Protein AF-G0UL12-F1 (afdb_monomer_lite)

Organism: Trypanosoma congolense (strain IL3000) (NCBI:txid1068625)

Sequence (247 aa):
MGSCLLYIWGTFTATCFLLSLALFVALRLSSLGVTFLLSSFNFIFLIFLIILHSLKERSSHPADRASNAYQPNKSRGYQKEMAVARTKATSKIRRIGKKRGATLRDVHPWRWVKICSQHFKQEGKIMVPNCTEIVKTSHGRERAPQNPDWYYIRCAAVLRAVYLRPGVGYGGLSKRFASKKNRGSRPEITTRASRGLLHWCCKSLRELGLIEKCTTSGHCITSLGRKVSDTIAFKVAIRKMNLAKAS

Structure (mmCIF, N/CA/C/O backbone):
data_AF-G0UL12-F1
#
_entry.id   AF-G0UL12-F1
#
loop_
_atom_site.group_PDB
_atom_site.id
_atom_site.type_symbol
_atom_site.label_atom_id
_atom_site.label_alt_id
_atom_site.label_comp_id
_atom_site.label_asym_id
_atom_site.label_entity_id
_atom_site.label_seq_id
_atom_site.pdbx_PDB_ins_code
_atom_site.Cartn_x
_atom_site.Cartn_y
_atom_site.Cartn_z
_atom_site.occupancy
_atom_site.B_iso_or_equiv
_atom_site.auth_seq_id
_atom_site.auth_comp_id
_atom_site.auth_asym_id
_atom_site.auth_atom_id
_atom_site.pdbx_PDB_model_num
ATOM 1 N N . MET A 1 1 ? -14.804 -41.246 14.470 1.00 55.62 1 MET A N 1
ATOM 2 C CA . MET A 1 1 ? -15.636 -42.445 14.212 1.00 55.62 1 MET A CA 1
ATOM 3 C C . MET A 1 1 ? -14.799 -43.568 13.581 1.00 55.62 1 MET A C 1
ATOM 5 O O . MET A 1 1 ? -15.259 -44.201 12.648 1.00 55.62 1 MET A O 1
ATOM 9 N N . GLY A 1 2 ? -13.570 -43.817 14.062 1.00 55.50 2 GLY A N 1
ATOM 10 C CA . GLY A 1 2 ? -12.632 -44.756 13.414 1.00 55.50 2 GLY A CA 1
ATOM 11 C C . GLY A 1 2 ? -12.126 -45.903 14.295 1.00 55.50 2 GLY A C 1
ATOM 12 O O . GLY A 1 2 ? -11.499 -46.814 13.780 1.00 55.50 2 GLY A O 1
ATOM 13 N N . SER A 1 3 ? -12.406 -45.893 15.602 1.00 48.81 3 SER A N 1
ATOM 14 C CA . SER A 1 3 ? -11.803 -46.843 16.553 1.00 48.81 3 SER A CA 1
ATOM 15 C C . SER A 1 3 ? -12.754 -47.953 17.026 1.00 48.81 3 SER A C 1
ATOM 17 O O . SER A 1 3 ? -12.292 -48.942 17.581 1.00 48.81 3 SER A O 1
ATOM 19 N N . CYS A 1 4 ? -14.068 -47.833 16.787 1.00 44.41 4 CYS A N 1
ATOM 20 C CA . CYS A 1 4 ? -15.047 -48.864 17.175 1.00 44.41 4 CYS A CA 1
ATOM 21 C C . CYS A 1 4 ? -15.148 -50.029 16.178 1.00 44.41 4 CYS A C 1
ATOM 23 O O . CYS A 1 4 ? -15.576 -51.112 16.559 1.00 44.41 4 CYS A O 1
ATOM 25 N N . LEU A 1 5 ? -14.748 -49.837 14.917 1.00 50.41 5 LEU A N 1
ATOM 26 C CA . LEU A 1 5 ? -14.852 -50.878 13.885 1.00 50.41 5 LEU A CA 1
ATOM 27 C C . LEU A 1 5 ? -13.802 -51.992 14.048 1.00 50.41 5 LEU A C 1
ATOM 29 O O . LEU A 1 5 ? -14.074 -53.135 13.697 1.00 50.41 5 LEU A O 1
ATOM 33 N N . LEU A 1 6 ? -12.648 -51.694 14.655 1.00 50.75 6 LEU A N 1
ATO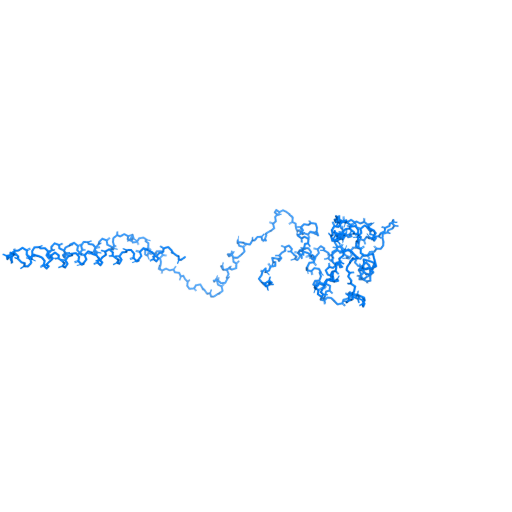M 34 C CA . LEU A 1 6 ? -11.583 -52.677 14.902 1.00 50.75 6 LEU A CA 1
ATOM 35 C C . LEU A 1 6 ? -11.913 -53.659 16.039 1.00 50.75 6 LEU A C 1
ATOM 37 O O . LEU A 1 6 ? -11.495 -54.811 15.987 1.00 50.75 6 LEU A O 1
ATOM 41 N N . TYR A 1 7 ? -12.714 -53.247 17.027 1.00 54.00 7 TYR A N 1
ATOM 42 C CA . TYR A 1 7 ? -13.117 -54.128 18.132 1.00 54.00 7 TYR A CA 1
ATOM 43 C C . TYR A 1 7 ? -14.205 -55.137 17.739 1.00 54.00 7 TYR A C 1
ATOM 45 O O . TYR A 1 7 ? -14.274 -56.213 18.322 1.00 54.00 7 TYR A O 1
ATOM 53 N N . ILE A 1 8 ? -15.023 -54.826 16.728 1.00 54.84 8 ILE A N 1
ATOM 54 C CA . ILE A 1 8 ? -16.109 -55.705 16.261 1.00 54.84 8 ILE A CA 1
ATOM 55 C C . ILE A 1 8 ? -15.571 -56.796 15.322 1.00 54.84 8 ILE A C 1
ATOM 57 O O . ILE A 1 8 ? -16.071 -57.916 15.326 1.00 54.84 8 ILE A O 1
ATOM 61 N N . TRP A 1 9 ? -14.512 -56.510 14.558 1.00 49.06 9 TRP A N 1
ATOM 62 C CA . TRP A 1 9 ? -13.855 -57.523 13.724 1.00 49.06 9 TRP A CA 1
ATOM 63 C C . TRP A 1 9 ? -13.010 -58.518 14.538 1.00 49.06 9 TRP A C 1
ATOM 65 O O . TRP A 1 9 ? -12.961 -59.693 14.188 1.00 49.06 9 TRP A O 1
ATOM 75 N N . GLY A 1 10 ? -12.399 -58.091 15.652 1.00 55.44 10 GLY A N 1
ATOM 76 C CA . GLY A 1 10 ? -11.591 -58.975 16.509 1.00 55.44 10 GLY A CA 1
ATOM 77 C C . GLY A 1 10 ? -12.400 -59.986 17.336 1.00 55.44 10 GLY A C 1
ATOM 78 O O . GLY A 1 10 ? -11.923 -61.083 17.613 1.00 55.44 10 GLY A O 1
ATOM 79 N N . THR A 1 11 ? -13.640 -59.660 17.709 1.00 57.97 11 THR A N 1
ATOM 80 C CA . THR A 1 11 ? -14.521 -60.586 18.447 1.00 57.97 11 THR A CA 1
ATOM 81 C C . THR A 1 11 ? -15.186 -61.619 17.534 1.00 57.97 11 THR A C 1
ATOM 83 O O . THR A 1 11 ? -15.495 -62.728 17.977 1.00 57.97 11 THR A O 1
ATOM 86 N N . PHE A 1 12 ? -15.351 -61.301 16.247 1.00 56.38 12 PHE A N 1
ATOM 87 C CA . PHE A 1 12 ? -15.909 -62.222 15.254 1.00 56.38 12 PHE A CA 1
ATOM 88 C C . PHE A 1 12 ? -14.910 -63.314 14.837 1.00 56.38 12 PHE A C 1
ATOM 90 O O . PHE A 1 12 ? -15.297 -64.460 14.627 1.00 56.38 12 PHE A O 1
ATOM 97 N N . THR A 1 13 ? -13.610 -63.006 14.779 1.00 59.56 13 THR A N 1
ATOM 98 C CA . THR A 1 13 ? -12.577 -64.006 14.448 1.00 59.56 13 THR A CA 1
ATOM 99 C C . THR A 1 13 ? -12.325 -64.987 15.595 1.00 59.56 13 THR A C 1
ATOM 101 O O . THR A 1 13 ? -12.186 -66.185 15.351 1.00 59.56 13 THR A O 1
ATOM 104 N N . ALA A 1 14 ? -12.339 -64.519 16.848 1.00 59.53 14 ALA A N 1
ATOM 105 C CA . ALA A 1 14 ? -12.118 -65.368 18.023 1.00 59.53 14 ALA A CA 1
ATOM 106 C C . ALA A 1 14 ? -13.271 -66.358 18.279 1.00 59.53 14 ALA A C 1
ATOM 108 O O . ALA A 1 14 ? -13.034 -67.515 18.631 1.00 59.53 14 ALA A O 1
ATOM 109 N N . THR A 1 15 ? -14.518 -65.932 18.058 1.00 64.69 15 THR A N 1
ATOM 110 C CA . THR A 1 15 ? -15.701 -66.801 18.202 1.00 64.69 15 THR A CA 1
ATOM 111 C C . THR A 1 15 ? -15.765 -67.871 17.111 1.00 64.69 15 THR A C 1
ATOM 113 O O . THR A 1 15 ? -16.109 -69.014 17.405 1.00 64.69 15 THR A O 1
ATOM 116 N N . CYS A 1 16 ? -15.335 -67.552 15.886 1.00 65.44 16 CYS A N 1
ATOM 117 C CA . CYS A 1 16 ? -15.254 -68.514 14.783 1.00 65.44 16 CYS A CA 1
ATOM 118 C C . CYS A 1 16 ? -14.155 -69.578 15.009 1.00 65.44 16 CYS A C 1
ATOM 120 O O . CYS A 1 16 ? -14.360 -70.759 14.727 1.00 65.44 16 CYS A O 1
ATOM 122 N N . PHE A 1 17 ? -13.012 -69.189 15.592 1.00 67.19 17 PHE A N 1
ATOM 123 C CA . PHE A 1 17 ? -11.918 -70.117 15.918 1.00 67.19 17 PHE A CA 1
ATOM 124 C C . PHE A 1 17 ? -12.298 -71.111 17.024 1.00 67.19 17 PHE A C 1
ATOM 126 O O . PHE A 1 17 ? -12.000 -72.301 16.920 1.00 67.19 17 PHE A O 1
ATOM 133 N N . LEU A 1 18 ? -13.001 -70.640 18.058 1.00 69.06 18 LEU A N 1
ATOM 134 C CA . LEU A 1 18 ? -13.489 -71.489 19.147 1.00 69.06 18 LEU A CA 1
ATOM 135 C C . LEU A 1 18 ? -14.574 -72.467 18.676 1.00 69.06 18 LEU A C 1
ATOM 137 O O . LEU A 1 18 ? -14.560 -73.623 19.098 1.00 69.06 18 LEU A O 1
ATOM 141 N N . LEU A 1 19 ? -15.464 -72.049 17.766 1.00 71.12 19 LEU A N 1
ATOM 142 C CA . LEU A 1 19 ? -16.473 -72.943 17.185 1.00 71.12 19 LEU A CA 1
ATOM 143 C C . LEU A 1 19 ? -15.836 -74.039 16.315 1.00 71.12 19 LEU A C 1
ATOM 145 O O . LEU A 1 19 ? -16.251 -75.194 16.378 1.00 71.12 19 LEU A O 1
ATOM 149 N N . SER A 1 20 ? -14.806 -73.689 15.538 1.00 69.50 20 SER A N 1
ATOM 150 C CA . SER A 1 20 ? -14.087 -74.640 14.680 1.00 69.50 20 SER A CA 1
ATOM 151 C C . SER A 1 20 ? -13.280 -75.658 15.497 1.00 69.50 20 SER A C 1
ATOM 153 O O . SER A 1 20 ? -13.331 -76.857 15.224 1.00 69.50 20 SER A O 1
ATOM 155 N N . LEU A 1 21 ? -12.612 -75.212 16.571 1.00 72.12 21 LEU A N 1
ATOM 156 C CA . LEU A 1 21 ? -11.900 -76.101 17.495 1.00 72.12 21 LEU A CA 1
ATOM 157 C C . LEU A 1 21 ? -12.867 -77.046 18.229 1.00 72.12 21 LEU A C 1
ATOM 159 O O . LEU A 1 21 ? -12.575 -78.232 18.368 1.00 72.12 21 LEU A O 1
ATOM 163 N N . ALA A 1 22 ? -14.033 -76.546 18.650 1.00 70.38 22 ALA A N 1
ATOM 164 C CA . ALA A 1 22 ? -15.066 -77.365 19.283 1.00 70.38 22 ALA A CA 1
ATOM 165 C C . ALA A 1 22 ? -15.620 -78.437 18.327 1.00 70.38 22 ALA A C 1
ATOM 167 O O . ALA A 1 22 ? -15.785 -79.586 18.736 1.00 70.38 22 ALA A 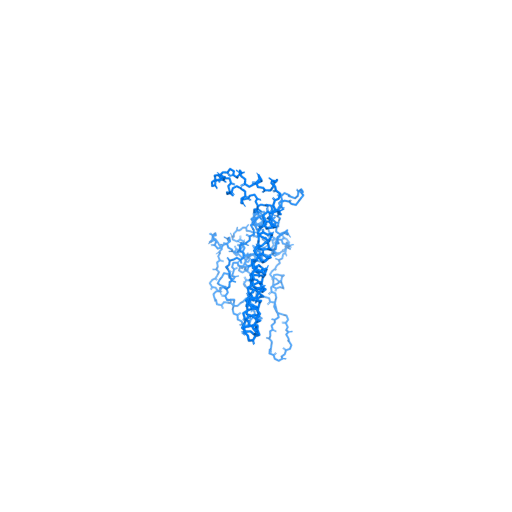O 1
ATOM 168 N N . LEU A 1 23 ? -15.836 -78.098 17.049 1.00 70.75 23 LEU A N 1
ATOM 169 C CA . LEU A 1 23 ? -16.271 -79.058 16.029 1.00 70.75 23 LEU A CA 1
ATOM 170 C C . LEU A 1 23 ? -15.192 -80.121 15.753 1.00 70.75 23 LEU A C 1
ATOM 172 O O . LEU A 1 23 ? -15.505 -81.302 15.624 1.00 70.75 23 LEU A O 1
ATOM 176 N N . PHE A 1 24 ? -13.917 -79.720 15.721 1.00 68.31 24 PHE A N 1
ATOM 177 C CA . PHE A 1 24 ? -12.790 -80.630 15.500 1.00 68.31 24 PHE A CA 1
ATOM 178 C C . PHE A 1 24 ? -12.584 -81.599 16.673 1.00 68.31 24 PHE A C 1
ATOM 180 O O . PHE A 1 24 ? -12.354 -82.788 16.462 1.00 68.31 24 PHE A O 1
ATOM 187 N N . VAL A 1 25 ? -12.723 -81.123 17.916 1.00 67.50 25 VAL A N 1
ATOM 188 C CA . VAL A 1 25 ? -12.672 -81.971 19.119 1.00 67.50 25 VAL A CA 1
ATOM 189 C C . VAL A 1 25 ? -13.874 -82.923 19.163 1.00 67.50 25 VAL A C 1
ATOM 191 O O . VAL A 1 25 ? -13.690 -84.109 19.430 1.00 67.50 25 VAL A O 1
ATOM 194 N N . ALA A 1 26 ? -15.078 -82.462 18.808 1.00 64.75 26 ALA A N 1
ATOM 195 C CA . ALA A 1 26 ? -16.270 -83.312 18.736 1.00 64.75 26 ALA A CA 1
ATOM 196 C C . ALA A 1 26 ? -16.147 -84.430 17.678 1.00 64.75 26 ALA A C 1
ATOM 198 O O . ALA A 1 26 ? -16.526 -85.568 17.949 1.00 64.75 26 ALA A O 1
ATOM 199 N N . LEU A 1 27 ? -15.552 -84.138 16.513 1.00 61.84 27 LEU A N 1
ATOM 200 C CA . LEU A 1 27 ? -15.272 -85.125 15.457 1.00 61.84 27 LEU A CA 1
ATOM 201 C C . LEU A 1 27 ? -14.140 -86.103 15.817 1.00 61.84 27 LEU A C 1
ATOM 203 O O . LEU A 1 27 ? -14.110 -87.211 15.290 1.00 61.84 27 LEU A O 1
ATOM 207 N N . ARG A 1 28 ? -13.215 -85.728 16.713 1.00 56.69 28 ARG A N 1
ATOM 208 C CA . ARG A 1 28 ? -12.143 -86.625 17.184 1.00 56.69 28 ARG A CA 1
ATOM 209 C C . ARG A 1 28 ? -12.562 -87.516 18.358 1.00 56.69 28 ARG A C 1
ATOM 211 O O . ARG A 1 28 ? -11.959 -88.567 18.550 1.00 56.69 28 ARG A O 1
ATOM 218 N N . LEU A 1 29 ? -13.580 -87.123 19.130 1.00 56.88 29 LEU A N 1
ATOM 219 C CA . LEU A 1 29 ? -14.117 -87.912 20.248 1.00 56.88 29 LEU A CA 1
ATOM 220 C C . LEU A 1 29 ? -15.194 -88.934 19.842 1.00 56.88 29 LEU A C 1
ATOM 222 O O . LEU A 1 29 ? -15.479 -89.835 20.622 1.00 56.88 29 LEU A O 1
ATOM 226 N N . SER A 1 30 ? -15.738 -88.881 18.623 1.00 59.06 30 SER A N 1
ATOM 227 C CA . SER A 1 30 ? -16.655 -89.915 18.109 1.00 59.06 30 SER A CA 1
ATOM 228 C C . SER A 1 30 ? -15.962 -91.243 17.748 1.00 59.06 30 SER A C 1
ATOM 230 O O . SER A 1 30 ? -16.640 -92.248 17.556 1.00 59.06 30 SER A O 1
ATOM 232 N N . SER A 1 31 ? -14.622 -91.275 17.707 1.00 58.25 31 SER A N 1
ATOM 233 C CA . SER A 1 31 ? -13.805 -92.476 17.445 1.00 58.25 31 SER A CA 1
ATOM 234 C C . SER A 1 31 ? -13.454 -93.290 18.704 1.00 58.25 31 SER A C 1
ATOM 236 O O . SER A 1 31 ? -12.831 -94.345 18.594 1.00 58.25 31 SER A O 1
ATOM 238 N N . LEU A 1 32 ? -13.825 -92.824 19.897 1.00 57.66 32 LEU A N 1
ATOM 239 C CA . LEU A 1 32 ? -13.647 -93.534 21.165 1.00 57.66 32 LEU A CA 1
ATOM 240 C C . LEU A 1 32 ? -15.033 -93.635 21.796 1.00 57.66 32 LEU A C 1
ATOM 242 O O . LEU A 1 32 ? -15.529 -92.658 22.346 1.00 57.66 32 LEU A O 1
ATOM 246 N N . GLY A 1 33 ? -15.691 -94.785 21.632 1.00 60.19 33 GLY A N 1
ATOM 247 C CA . GLY A 1 33 ? -17.076 -95.031 22.041 1.00 60.19 33 GLY A CA 1
ATOM 248 C C . GLY A 1 33 ? -17.336 -94.798 23.532 1.00 60.19 33 GLY A C 1
ATOM 249 O O . GLY A 1 33 ? -17.359 -95.737 24.318 1.00 60.19 33 GLY A O 1
ATOM 250 N N . VAL A 1 34 ? -17.575 -93.541 23.909 1.00 55.62 34 VAL A N 1
ATOM 251 C CA . VAL A 1 34 ? -17.953 -93.108 25.259 1.00 55.62 34 VAL A CA 1
ATOM 252 C C . VAL A 1 34 ? -19.206 -92.239 25.143 1.00 55.62 34 VAL A C 1
ATOM 254 O O . VAL A 1 34 ? -19.198 -91.027 25.341 1.00 55.62 34 VAL A O 1
ATOM 257 N N . THR A 1 35 ? -20.328 -92.864 24.794 1.00 56.44 35 THR A N 1
ATOM 258 C CA . THR A 1 35 ? -21.649 -92.223 24.654 1.00 56.44 35 THR A CA 1
ATOM 259 C C . THR A 1 35 ? -22.334 -91.923 25.996 1.00 56.44 35 THR A C 1
ATOM 261 O O . THR A 1 35 ? -23.557 -91.845 26.056 1.00 56.44 35 THR A O 1
ATOM 264 N N . PHE A 1 36 ? -21.577 -91.720 27.082 1.00 52.88 36 PHE A N 1
ATOM 265 C CA . PHE A 1 36 ? -22.146 -91.535 28.427 1.00 52.88 36 PHE A CA 1
ATOM 266 C C . PHE A 1 36 ? -21.744 -90.236 29.148 1.00 52.88 36 PHE A C 1
ATOM 268 O O . PHE A 1 36 ? -22.151 -90.016 30.282 1.00 52.88 36 PHE A O 1
ATOM 275 N N . LEU A 1 37 ? -20.997 -89.331 28.500 1.00 54.75 37 LEU A N 1
ATOM 276 C CA . LEU A 1 37 ? -20.601 -88.038 29.098 1.00 54.75 37 LEU A CA 1
ATOM 277 C C . LEU A 1 37 ? -21.100 -86.795 28.333 1.00 54.75 37 LEU A C 1
ATOM 279 O O . LEU A 1 37 ? -20.840 -85.667 28.750 1.00 54.75 37 LEU A O 1
ATOM 283 N N . LEU A 1 38 ? -21.869 -86.973 27.250 1.00 54.00 38 LEU A N 1
ATOM 284 C CA . LEU A 1 38 ? -22.365 -85.870 26.409 1.00 54.00 38 LEU A CA 1
ATOM 285 C C . LEU A 1 38 ? -23.646 -85.183 26.937 1.00 54.00 38 LEU A C 1
ATOM 287 O O . LEU A 1 38 ? -24.047 -84.140 26.412 1.00 54.00 38 LEU A O 1
ATOM 291 N N . SER A 1 39 ? -24.278 -85.720 27.986 1.00 55.97 39 SER A N 1
ATOM 292 C CA . SER A 1 39 ? -25.442 -85.099 28.643 1.00 55.97 39 SER A CA 1
ATOM 293 C C . SER A 1 39 ? -25.048 -84.017 29.660 1.00 55.97 39 SER A C 1
ATOM 295 O O . SER A 1 39 ? -25.764 -83.029 29.808 1.00 55.97 39 SER A O 1
ATOM 297 N N . SER A 1 40 ? -23.880 -84.134 30.300 1.00 56.84 40 SER A N 1
ATOM 298 C CA . SER A 1 40 ? -23.438 -83.198 31.349 1.00 56.84 40 SER A CA 1
ATOM 299 C C . SER A 1 40 ? -22.817 -81.908 30.797 1.00 56.84 40 SER A C 1
ATOM 301 O O . SER A 1 40 ? -22.963 -80.841 31.394 1.00 56.84 40 SER A O 1
ATOM 303 N N . PHE A 1 41 ? -22.168 -81.967 29.628 1.00 57.00 41 PHE A N 1
ATOM 304 C CA . PHE A 1 41 ? -21.532 -80.794 29.010 1.00 57.00 41 PHE A CA 1
ATOM 305 C C . PHE A 1 41 ? -22.541 -79.790 28.432 1.00 57.00 41 PHE A C 1
ATOM 307 O O . PHE A 1 41 ? -22.328 -78.583 28.540 1.00 57.00 41 PHE A O 1
ATOM 314 N N . ASN A 1 42 ? -23.667 -80.261 27.886 1.00 62.16 42 ASN A N 1
ATOM 315 C CA . ASN A 1 42 ? -24.714 -79.383 27.354 1.00 62.16 42 ASN A CA 1
ATOM 316 C C . ASN A 1 42 ? -25.415 -78.574 28.457 1.00 62.16 42 ASN A C 1
ATOM 318 O O . ASN A 1 42 ? -25.734 -77.405 28.252 1.00 62.16 42 ASN A O 1
ATOM 322 N N . PHE A 1 43 ? -25.594 -79.154 29.648 1.00 62.50 43 PHE A N 1
ATOM 323 C CA . PHE A 1 43 ? -26.247 -78.472 30.768 1.00 62.50 43 PHE A CA 1
ATOM 324 C C . PHE A 1 43 ? -25.357 -77.377 31.375 1.00 62.50 43 PHE A C 1
ATOM 326 O O . PHE A 1 43 ? -25.818 -76.267 31.632 1.00 62.50 43 PHE A O 1
ATOM 333 N N . ILE A 1 44 ? -24.053 -77.647 31.518 1.00 66.75 44 ILE A N 1
ATOM 334 C CA . ILE A 1 44 ? -23.073 -76.658 31.997 1.00 66.75 44 ILE A CA 1
ATOM 335 C C . ILE A 1 44 ? -22.906 -75.516 30.982 1.00 66.75 44 ILE A C 1
ATOM 337 O O . ILE A 1 44 ? -22.825 -74.353 31.376 1.00 66.75 44 ILE A O 1
ATOM 341 N N . PHE A 1 45 ? -22.920 -75.812 29.678 1.00 67.00 45 PHE A N 1
ATOM 342 C CA . PHE A 1 45 ? -22.821 -74.793 28.628 1.00 67.00 45 PHE A CA 1
ATOM 343 C C . PHE A 1 45 ? -24.077 -73.907 28.546 1.00 67.00 45 PHE A C 1
ATOM 345 O O . PHE A 1 45 ? -23.959 -72.695 28.367 1.00 67.00 45 PHE A O 1
ATOM 352 N N . LEU A 1 46 ? -25.271 -74.478 28.759 1.00 68.62 46 LEU A N 1
ATOM 353 C CA . LEU A 1 46 ? -26.527 -73.724 28.833 1.00 68.62 46 LEU A CA 1
ATOM 354 C C . LEU A 1 46 ? -26.566 -72.812 30.072 1.00 68.62 46 LEU A C 1
ATOM 356 O O . LEU A 1 46 ? -26.936 -71.645 29.963 1.00 68.62 46 LEU A O 1
ATOM 360 N N . ILE A 1 47 ? -26.104 -73.299 31.230 1.00 74.06 47 ILE A N 1
ATOM 361 C CA . ILE A 1 47 ? -25.964 -72.485 32.450 1.00 74.06 47 ILE A CA 1
ATOM 362 C C . ILE A 1 47 ? -24.944 -71.358 32.233 1.00 74.06 47 ILE A C 1
ATOM 364 O O . ILE A 1 47 ? -25.206 -70.214 32.601 1.00 74.06 47 ILE A O 1
ATOM 368 N N . PHE A 1 48 ? -23.811 -71.634 31.581 1.00 72.25 48 PHE A N 1
ATOM 369 C CA . PHE A 1 48 ? -22.796 -70.620 31.283 1.00 72.25 48 PHE A CA 1
ATOM 370 C C . PHE A 1 48 ? -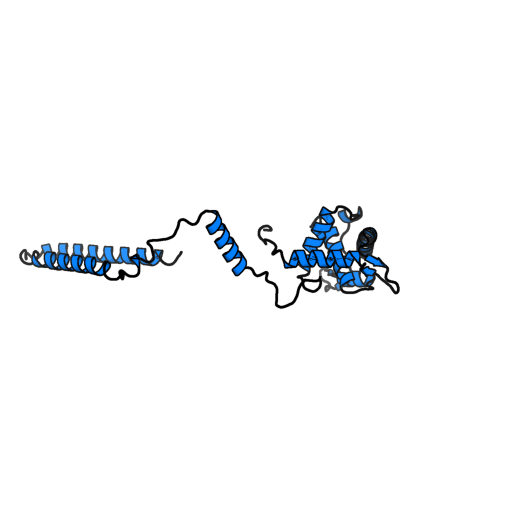23.314 -69.539 30.318 1.00 72.25 48 PHE A C 1
ATOM 372 O O . PHE A 1 48 ? -23.048 -68.356 30.535 1.00 72.25 48 PHE A O 1
ATOM 379 N N . LEU A 1 49 ? -24.120 -69.908 29.311 1.00 69.56 49 LEU A N 1
ATOM 380 C CA . LEU A 1 49 ? -24.788 -68.960 28.407 1.00 69.56 49 LEU A CA 1
ATOM 381 C C . LEU A 1 49 ? -25.863 -68.123 29.117 1.00 69.56 49 LEU A C 1
ATOM 383 O O . LEU A 1 49 ? -25.942 -66.919 28.875 1.00 69.56 49 LEU A O 1
ATOM 387 N N . ILE A 1 50 ? -26.638 -68.713 30.033 1.00 72.00 50 ILE A N 1
ATOM 388 C CA . ILE A 1 50 ? -27.639 -67.994 30.844 1.00 72.00 50 ILE A CA 1
ATOM 389 C C . ILE A 1 50 ? -26.959 -67.011 31.810 1.00 72.00 50 ILE A C 1
ATOM 391 O O . ILE A 1 50 ? -27.420 -65.874 31.962 1.00 72.00 50 ILE A O 1
ATOM 395 N N . ILE A 1 51 ? -25.828 -67.395 32.414 1.00 70.19 51 ILE A N 1
ATOM 396 C CA . ILE A 1 51 ? -25.031 -66.513 33.281 1.00 70.19 51 ILE A CA 1
ATOM 397 C C . ILE A 1 51 ? -24.378 -65.390 32.455 1.00 70.19 51 ILE A C 1
ATOM 399 O O . ILE A 1 51 ? -24.395 -64.234 32.877 1.00 70.19 51 ILE A O 1
ATOM 403 N N . LEU A 1 52 ? -23.873 -65.668 31.247 1.00 62.28 52 LEU A N 1
ATOM 404 C CA . LEU A 1 52 ? -23.315 -64.638 30.356 1.00 62.28 52 LEU A CA 1
ATOM 405 C C . LEU A 1 52 ? -24.372 -63.673 29.808 1.00 62.28 52 LEU A C 1
ATOM 407 O O . LEU A 1 52 ? -24.080 -62.481 29.698 1.00 62.28 52 LEU A O 1
ATOM 411 N N . HIS A 1 53 ? -25.581 -64.155 29.513 1.00 63.03 53 HIS A N 1
ATOM 412 C CA . HIS A 1 53 ? -26.715 -63.313 29.124 1.00 63.03 53 HIS A CA 1
ATOM 413 C C . HIS A 1 53 ? -27.175 -62.436 30.303 1.00 63.03 53 HIS A C 1
ATOM 415 O O . HIS A 1 53 ? -27.343 -61.228 30.149 1.00 63.03 53 HIS A O 1
ATOM 421 N N . SER A 1 54 ? -27.233 -62.992 31.519 1.00 60.59 54 SER A N 1
ATOM 422 C CA . SER A 1 54 ? -27.625 -62.251 32.733 1.00 60.59 54 SER A CA 1
ATOM 423 C C . SER A 1 54 ? -26.587 -61.216 33.188 1.00 60.59 54 SER A C 1
ATOM 425 O O . SER A 1 54 ? -26.937 -60.184 33.761 1.00 60.59 54 SER A O 1
ATOM 427 N N . LEU A 1 55 ? -25.297 -61.435 32.911 1.00 53.94 55 LEU A N 1
ATOM 428 C CA . LEU A 1 55 ? -24.225 -60.487 33.247 1.00 53.94 55 LEU A CA 1
ATOM 429 C C . LEU A 1 55 ? -24.037 -59.370 32.206 1.00 53.94 55 LEU A C 1
ATOM 431 O O . LEU A 1 55 ? -23.210 -58.482 32.416 1.00 53.94 55 LEU A O 1
ATOM 435 N N . LYS A 1 56 ? -24.776 -59.394 31.088 1.00 53.38 56 LYS A N 1
ATOM 436 C CA . LYS A 1 56 ? -24.768 -58.329 30.065 1.00 53.38 56 LYS A CA 1
ATOM 437 C C . LYS A 1 56 ? -25.891 -57.312 30.263 1.00 53.38 56 LYS A C 1
ATOM 439 O O . LYS A 1 56 ? -25.805 -56.222 29.712 1.00 53.38 56 LYS A O 1
ATOM 444 N N . GLU A 1 57 ? -26.842 -57.594 31.154 1.00 52.38 57 GLU A N 1
ATOM 445 C CA . GLU A 1 57 ? -27.895 -56.650 31.555 1.00 52.38 57 GLU A CA 1
ATOM 446 C C . GLU A 1 57 ? -27.648 -55.953 32.907 1.00 52.38 57 GLU A C 1
ATOM 448 O O . GLU A 1 57 ? -28.382 -55.031 33.259 1.00 52.38 57 GLU A O 1
ATOM 453 N N . ARG A 1 58 ? -26.600 -56.315 33.668 1.00 46.56 58 ARG A N 1
ATOM 454 C CA . ARG A 1 58 ? -26.380 -55.789 35.035 1.00 46.56 58 ARG A CA 1
ATOM 455 C C . ARG A 1 58 ? -25.307 -54.704 35.193 1.00 46.56 58 ARG A C 1
ATOM 457 O O . ARG A 1 58 ? -24.958 -54.369 36.320 1.00 46.56 58 ARG A O 1
ATOM 464 N N . SER A 1 59 ? -24.816 -54.115 34.100 1.00 45.38 59 SER A N 1
ATOM 465 C CA . SER A 1 59 ? -23.909 -52.949 34.132 1.00 45.38 59 SER A CA 1
ATOM 466 C C . SER A 1 59 ? -24.532 -51.637 33.637 1.00 45.38 59 SER A C 1
ATOM 468 O O . SER A 1 59 ? -23.814 -50.661 33.438 1.00 45.38 59 SER A O 1
ATOM 470 N N . SER A 1 60 ? -25.859 -51.557 33.501 1.00 43.94 60 SER A N 1
ATOM 471 C CA . SER A 1 60 ? -26.559 -50.270 33.412 1.00 43.94 60 SER A CA 1
ATOM 472 C C . SER A 1 60 ? -27.306 -50.006 34.713 1.00 43.94 60 SER A C 1
ATOM 474 O O . SER A 1 60 ? -28.367 -50.580 34.964 1.00 43.94 60 SER A O 1
ATOM 476 N N . HIS A 1 61 ? -26.740 -49.140 35.549 1.00 42.62 61 HIS A N 1
ATOM 477 C CA . HIS A 1 61 ? -27.429 -48.553 36.690 1.00 42.62 61 HIS A CA 1
ATOM 478 C C . HIS A 1 61 ? -28.805 -48.005 36.245 1.00 42.62 61 HIS A C 1
ATOM 480 O O . HIS A 1 61 ? -28.876 -47.281 35.248 1.00 42.62 61 HIS A O 1
ATOM 486 N N . PRO A 1 62 ? -29.905 -48.251 36.982 1.00 49.53 62 PRO A N 1
ATOM 487 C CA . PRO A 1 62 ? -31.203 -47.634 36.687 1.00 49.53 62 PRO A CA 1
ATOM 488 C C . PRO A 1 62 ? -31.226 -46.101 36.871 1.00 49.53 62 PRO A C 1
ATOM 490 O O . PRO A 1 62 ? -32.219 -45.467 36.527 1.00 49.53 62 PRO A O 1
ATOM 493 N N . ALA A 1 63 ? -30.129 -45.481 37.322 1.00 48.88 63 ALA A N 1
ATOM 494 C CA . ALA A 1 63 ? -29.952 -44.028 37.323 1.00 48.88 63 ALA A CA 1
ATOM 495 C C . ALA A 1 63 ? -29.596 -43.444 35.935 1.00 48.88 63 ALA A C 1
ATOM 497 O O . ALA A 1 63 ? -29.834 -42.262 35.695 1.00 48.88 63 ALA A O 1
ATOM 498 N N . ASP A 1 64 ? -29.129 -44.267 34.987 1.00 45.00 64 ASP A N 1
ATOM 499 C CA . ASP A 1 64 ? -28.702 -43.797 33.658 1.00 45.00 64 ASP A CA 1
ATOM 500 C C . ASP A 1 64 ? -29.781 -43.957 32.574 1.00 45.00 64 ASP A C 1
ATOM 502 O O . ASP A 1 64 ? -29.640 -43.446 31.464 1.00 45.00 64 ASP A O 1
ATOM 506 N N . ARG A 1 65 ? -30.900 -44.630 32.882 1.00 44.84 65 ARG A N 1
ATOM 507 C CA . ARG A 1 65 ? -32.051 -44.738 31.963 1.00 44.84 65 ARG A CA 1
ATOM 508 C C . ARG A 1 65 ? -33.051 -43.590 32.131 1.00 44.84 65 ARG A C 1
ATOM 510 O O . ARG A 1 65 ? -33.740 -43.241 31.177 1.00 44.84 65 ARG A O 1
ATOM 517 N N . ALA A 1 66 ? -33.081 -42.959 33.307 1.00 45.56 66 ALA A N 1
ATOM 518 C CA . ALA A 1 66 ? -33.907 -41.781 33.581 1.00 45.56 66 ALA A CA 1
ATOM 519 C C . ALA A 1 66 ? -33.295 -40.470 33.046 1.00 45.56 66 ALA A C 1
ATOM 521 O O . ALA A 1 66 ? -34.020 -39.504 32.822 1.00 45.56 66 ALA A O 1
ATOM 522 N N . SER A 1 67 ? -31.990 -40.431 32.752 1.00 47.97 67 SER A N 1
ATOM 523 C CA . SER A 1 67 ? -31.355 -39.267 32.112 1.00 47.97 67 SER A CA 1
ATOM 524 C C . SER A 1 67 ? -31.647 -39.160 30.607 1.00 47.97 67 SER A C 1
ATOM 526 O O . SER A 1 67 ? -31.331 -38.140 29.991 1.00 47.97 67 SER A O 1
ATOM 528 N N . ASN A 1 68 ? -32.298 -40.170 30.013 1.00 55.19 68 ASN A N 1
ATOM 529 C CA . ASN A 1 68 ? -32.570 -40.229 28.576 1.00 55.19 68 ASN A CA 1
ATOM 530 C C . ASN A 1 68 ? -34.069 -40.214 28.205 1.00 55.19 68 ASN A C 1
ATOM 532 O O . ASN A 1 68 ? -34.412 -40.477 27.055 1.00 55.19 68 ASN A O 1
ATOM 536 N N . ALA A 1 69 ? -34.966 -39.886 29.146 1.00 48.41 69 ALA A N 1
ATOM 537 C CA . ALA A 1 69 ? -36.423 -39.950 28.943 1.00 48.41 69 ALA A CA 1
ATOM 538 C C . ALA A 1 69 ? -37.146 -38.590 28.813 1.00 48.41 69 ALA A C 1
ATOM 540 O O . ALA A 1 69 ? -38.361 -38.561 28.645 1.00 48.41 69 ALA A O 1
ATOM 541 N N . TYR A 1 70 ? -36.443 -37.454 28.821 1.00 47.66 70 TYR A N 1
ATOM 542 C CA . TYR A 1 70 ? -37.062 -36.162 28.497 1.00 47.66 70 TYR A CA 1
ATOM 543 C C . TYR A 1 70 ? -36.059 -35.210 27.841 1.00 47.66 70 TYR A C 1
ATOM 545 O O . TYR A 1 70 ? -35.375 -34.423 28.492 1.00 47.66 70 TYR A O 1
ATOM 553 N N . GLN A 1 71 ? -35.967 -35.276 26.515 1.00 44.84 71 GLN A N 1
ATOM 554 C CA . GLN A 1 71 ? -35.455 -34.165 25.716 1.00 44.84 71 GLN A CA 1
ATOM 555 C C . GLN A 1 71 ? -36.689 -33.459 25.145 1.00 44.84 71 GLN A C 1
ATOM 557 O O . GLN A 1 71 ? -37.299 -34.009 24.225 1.00 44.84 71 GLN A O 1
ATOM 562 N N . PRO A 1 72 ? -37.109 -32.285 25.663 1.00 49.69 72 PRO A N 1
ATOM 563 C CA . PRO A 1 72 ? -38.224 -31.569 25.058 1.00 49.69 72 PRO A CA 1
ATOM 564 C C . PRO A 1 72 ? -37.857 -31.301 23.598 1.00 49.69 72 PRO A C 1
ATOM 566 O O . PRO A 1 72 ? -36.708 -30.951 23.300 1.00 49.69 72 PRO A O 1
ATOM 569 N N . ASN A 1 73 ? -38.810 -31.511 22.691 1.00 59.84 73 ASN A N 1
ATOM 570 C CA . ASN A 1 73 ? -38.664 -31.317 21.252 1.00 59.84 73 ASN A CA 1
ATOM 571 C C . ASN A 1 73 ? -38.342 -29.846 20.936 1.00 59.84 73 ASN A C 1
ATOM 573 O O . ASN A 1 73 ? -39.188 -29.056 20.535 1.00 59.84 73 ASN A O 1
ATOM 577 N N . LYS A 1 74 ? -37.081 -29.455 21.131 1.00 51.84 74 LYS A N 1
ATOM 578 C CA . LYS A 1 74 ? -36.588 -28.098 20.904 1.00 51.84 74 LYS A CA 1
ATOM 579 C C . LYS A 1 74 ? -36.989 -27.679 19.501 1.00 51.84 74 LYS A C 1
ATOM 581 O O . LYS A 1 74 ? -36.468 -28.204 18.517 1.00 51.84 74 LYS A O 1
ATOM 586 N N . SER A 1 75 ? -37.938 -26.748 19.439 1.00 57.28 75 SER A N 1
ATOM 587 C CA . SER A 1 75 ? -38.419 -26.150 18.204 1.00 57.28 75 SER A CA 1
ATOM 588 C C . SER A 1 75 ? -37.218 -25.760 17.340 1.00 57.28 75 SER A C 1
ATOM 590 O O . SER A 1 75 ? -36.149 -25.404 17.850 1.00 57.28 75 SER A O 1
ATOM 592 N N . ARG A 1 76 ? -37.361 -25.824 16.012 1.00 58.19 76 ARG A N 1
ATOM 593 C CA . ARG A 1 76 ? -36.295 -25.457 15.056 1.00 58.19 76 ARG A CA 1
ATOM 594 C C . ARG A 1 76 ? -35.610 -24.124 15.413 1.00 58.19 76 ARG A C 1
ATOM 596 O O . ARG A 1 76 ? -34.437 -23.953 15.101 1.00 58.19 76 ARG A O 1
ATOM 603 N N . GLY A 1 77 ? -36.326 -23.202 16.066 1.00 59.03 77 GLY A N 1
ATOM 604 C CA . GLY A 1 77 ? -35.794 -21.959 16.629 1.00 59.03 77 GLY A CA 1
ATOM 605 C C . GLY A 1 77 ? -34.769 -22.172 17.747 1.00 59.03 77 GLY A C 1
ATOM 606 O O . GLY A 1 77 ? -33.650 -21.685 17.629 1.00 59.03 77 GLY A O 1
ATOM 607 N N . TYR A 1 78 ? -35.088 -22.970 18.768 1.00 60.94 78 TYR A N 1
ATOM 608 C CA . TYR A 1 78 ? -34.186 -23.239 19.893 1.00 60.94 78 TYR A CA 1
ATOM 609 C C . TYR A 1 78 ? -32.916 -23.986 19.454 1.00 60.94 78 TYR A C 1
ATOM 611 O O . TYR A 1 78 ? -31.809 -23.670 19.893 1.00 60.94 78 TYR A O 1
ATOM 619 N N . GLN A 1 79 ? -33.029 -24.971 18.555 1.00 61.75 79 GLN A N 1
ATOM 620 C CA . GLN A 1 79 ? -31.835 -25.655 18.036 1.00 61.75 79 GLN A CA 1
ATOM 621 C C . GLN A 1 79 ? -30.938 -24.714 17.215 1.00 61.75 79 GLN A C 1
ATOM 623 O O . GLN A 1 79 ? -29.712 -24.773 17.339 1.00 61.75 79 GLN A O 1
ATOM 628 N N . LYS A 1 80 ? -31.526 -23.798 16.430 1.00 63.25 80 LYS A N 1
ATOM 629 C CA . LYS A 1 80 ? -30.780 -22.730 15.741 1.00 63.25 80 LYS A CA 1
ATOM 630 C C . LYS A 1 80 ? -30.102 -21.793 16.738 1.00 63.25 80 LYS A C 1
ATOM 632 O O . LYS A 1 80 ? -28.944 -21.439 16.543 1.00 63.25 80 LYS A O 1
ATOM 637 N N . GLU A 1 81 ? -30.784 -21.427 17.814 1.00 67.12 81 GLU A N 1
ATOM 638 C CA . GLU A 1 81 ? -30.265 -20.524 18.841 1.00 67.12 81 GLU A CA 1
ATOM 639 C C . GLU A 1 81 ? -29.073 -21.130 19.593 1.00 67.12 81 GLU A C 1
ATOM 641 O O . GLU A 1 81 ? -28.030 -20.488 19.732 1.00 67.12 81 GLU A O 1
ATOM 646 N N . MET A 1 82 ? -29.154 -22.413 19.957 1.00 61.84 82 MET A N 1
ATOM 647 C CA . MET A 1 82 ? -28.036 -23.150 20.557 1.00 61.84 82 MET A CA 1
ATOM 648 C C . MET A 1 82 ? -26.865 -23.350 19.583 1.00 61.84 82 MET A C 1
ATOM 650 O O . MET A 1 82 ? -25.704 -23.269 19.989 1.00 61.84 82 MET A O 1
ATOM 654 N N . ALA A 1 83 ? -27.128 -23.556 18.288 1.00 65.94 83 ALA A N 1
ATOM 655 C CA . ALA A 1 83 ? -26.082 -23.615 17.263 1.00 65.94 83 ALA A CA 1
ATOM 656 C C . ALA A 1 83 ? -25.382 -22.252 17.063 1.00 65.94 83 ALA A C 1
ATOM 658 O O . ALA A 1 83 ? -24.154 -22.186 16.925 1.00 65.94 83 ALA A O 1
ATOM 659 N N . VAL A 1 84 ? -26.138 -21.150 17.116 1.00 65.56 84 VAL A N 1
ATOM 660 C CA . VAL A 1 84 ? -25.609 -19.774 17.095 1.00 65.56 84 VAL A CA 1
ATOM 661 C C . VAL A 1 84 ? -24.806 -19.472 18.368 1.00 65.56 84 VAL A C 1
ATOM 663 O O . VAL A 1 84 ? -23.738 -18.865 18.298 1.00 65.56 84 VAL A O 1
ATOM 666 N N . ALA A 1 85 ? -25.256 -19.931 19.537 1.00 65.06 85 ALA A N 1
ATOM 667 C CA . ALA A 1 85 ? -24.523 -19.776 20.794 1.00 65.06 85 ALA A CA 1
ATOM 668 C C . ALA A 1 85 ? -23.198 -20.562 20.787 1.00 65.06 85 ALA A C 1
ATOM 670 O O . ALA A 1 85 ? -22.153 -20.025 21.160 1.00 65.06 85 ALA A O 1
ATOM 671 N N . ARG A 1 86 ? -23.202 -21.797 20.264 1.00 63.53 86 ARG A N 1
ATOM 672 C CA . ARG A 1 86 ? -21.998 -22.637 20.126 1.00 63.53 86 ARG A CA 1
ATOM 673 C C . ARG A 1 86 ? -20.969 -22.043 19.163 1.00 63.53 86 ARG A C 1
ATOM 675 O O . ARG A 1 86 ? -19.770 -22.060 19.447 1.00 63.53 86 ARG A O 1
ATOM 682 N N . THR A 1 87 ? -21.423 -21.477 18.044 1.00 64.44 87 THR A N 1
ATOM 683 C CA . THR A 1 87 ? -20.548 -20.768 17.090 1.00 64.44 87 THR A CA 1
ATOM 684 C C . THR A 1 87 ? -20.009 -19.453 17.657 1.00 64.44 87 THR A C 1
ATOM 686 O O . THR A 1 87 ? -18.848 -19.127 17.412 1.00 64.44 87 THR A O 1
ATOM 689 N N . LYS A 1 88 ? -20.782 -18.724 18.476 1.00 61.16 88 LYS A N 1
ATOM 690 C CA . LYS A 1 88 ? -20.296 -17.543 19.216 1.00 61.16 88 LYS A CA 1
ATOM 691 C C . LYS A 1 88 ? -19.234 -17.910 20.260 1.00 61.16 88 LYS A C 1
ATOM 693 O O . LYS A 1 88 ? -18.197 -17.249 20.306 1.00 61.16 88 LYS A O 1
ATOM 698 N N . ALA A 1 89 ? -19.438 -18.978 21.034 1.00 60.41 89 ALA A N 1
ATOM 699 C CA . ALA A 1 89 ? -18.507 -19.426 22.079 1.00 60.41 89 ALA A CA 1
ATOM 700 C C . ALA A 1 89 ? -17.155 -19.918 21.524 1.00 60.41 89 ALA A C 1
ATOM 702 O O . ALA A 1 89 ? -16.113 -19.712 22.137 1.00 60.41 89 ALA A O 1
ATOM 703 N N . THR A 1 90 ? -17.154 -20.507 20.325 1.00 63.62 90 THR A N 1
ATOM 704 C CA . THR A 1 90 ? -15.936 -20.943 19.610 1.00 63.62 90 THR A CA 1
ATOM 705 C C . THR A 1 90 ? -15.340 -19.855 18.704 1.00 63.62 90 THR A C 1
ATOM 707 O O . THR A 1 90 ? -14.332 -20.069 18.018 1.00 63.62 90 THR A O 1
ATOM 710 N N . SER A 1 91 ? -15.940 -18.660 18.666 1.00 64.94 91 SER A N 1
ATOM 711 C CA . SER A 1 91 ? -15.503 -17.605 17.760 1.00 64.94 91 SER A CA 1
ATOM 712 C C . SER A 1 91 ? -14.199 -16.952 18.238 1.00 64.94 91 SER A C 1
ATOM 714 O O . SER A 1 91 ? -14.042 -16.522 19.375 1.00 64.94 91 SER A O 1
ATOM 716 N N . LYS A 1 92 ? -13.231 -16.821 17.321 1.00 71.62 92 LYS A N 1
ATOM 717 C CA . LYS A 1 92 ? -11.959 -16.104 17.565 1.00 71.62 92 LYS A CA 1
ATOM 718 C C . LYS A 1 92 ? -12.149 -14.577 17.631 1.00 71.62 92 LYS A C 1
ATOM 720 O O . LYS A 1 92 ? -11.189 -13.854 17.865 1.00 71.62 92 LYS A O 1
ATOM 725 N N . ILE A 1 93 ? -13.361 -14.091 17.356 1.00 75.38 93 ILE A N 1
ATOM 726 C CA . ILE A 1 93 ? -13.704 -12.672 17.266 1.00 75.38 93 ILE A CA 1
ATOM 727 C C . ILE A 1 93 ? -14.457 -12.313 18.542 1.00 75.38 93 ILE A C 1
ATOM 729 O O . ILE A 1 93 ? -15.639 -12.600 18.681 1.00 75.38 93 ILE A O 1
ATOM 733 N N . ARG A 1 94 ? -13.754 -11.688 19.482 1.00 76.56 94 ARG A N 1
ATOM 734 C CA . ARG A 1 94 ? -14.320 -11.179 20.732 1.00 76.56 94 ARG A CA 1
ATOM 735 C C . ARG A 1 94 ? -13.702 -9.828 21.048 1.00 76.56 94 ARG A C 1
ATOM 737 O O . ARG A 1 94 ? -12.566 -9.562 20.651 1.00 76.56 94 ARG A O 1
ATOM 744 N N . ARG A 1 95 ? -14.428 -8.981 21.776 1.00 77.75 95 ARG A N 1
ATOM 745 C CA . ARG A 1 95 ? -13.852 -7.732 22.282 1.00 77.75 95 ARG A CA 1
ATOM 746 C C . ARG A 1 95 ? -12.761 -8.076 23.296 1.00 77.75 95 ARG A C 1
ATOM 748 O O . ARG A 1 95 ? -13.005 -8.839 24.225 1.00 77.75 95 ARG A O 1
ATOM 755 N N . ILE A 1 96 ? -11.562 -7.528 23.110 1.00 80.38 96 ILE A N 1
ATOM 756 C CA . ILE A 1 96 ? -10.445 -7.718 24.041 1.00 80.38 96 ILE A CA 1
ATOM 757 C C . ILE A 1 96 ? -10.461 -6.555 25.037 1.00 80.38 96 ILE A C 1
ATOM 759 O O . ILE A 1 96 ? -10.179 -5.410 24.675 1.00 80.38 96 ILE A O 1
ATOM 763 N N . GLY A 1 97 ? -10.824 -6.842 26.288 1.00 83.69 97 GLY A N 1
ATOM 764 C CA . GLY A 1 97 ? -10.859 -5.862 27.374 1.00 83.69 97 GLY A CA 1
ATOM 765 C C . GLY A 1 97 ? -11.721 -4.632 27.059 1.00 83.69 97 GLY A C 1
ATOM 766 O O . GLY A 1 97 ? -12.894 -4.744 26.679 1.00 83.69 97 GLY A O 1
ATOM 767 N N . LYS A 1 98 ? -11.120 -3.445 27.227 1.00 85.19 98 LYS A N 1
ATOM 768 C CA . LYS A 1 98 ? -11.761 -2.133 27.031 1.00 85.19 98 LYS A CA 1
ATOM 769 C C . LYS A 1 98 ? -11.571 -1.543 25.620 1.00 85.19 98 LYS A C 1
ATOM 771 O O . LYS A 1 98 ? -12.154 -0.496 25.346 1.00 85.19 98 LYS A O 1
ATOM 776 N N . LYS A 1 99 ? -10.796 -2.172 24.713 1.00 80.19 99 LYS A N 1
ATOM 777 C CA . LYS A 1 99 ? -10.615 -1.659 23.336 1.00 80.19 99 LYS A CA 1
ATOM 778 C C . LYS A 1 99 ? -11.963 -1.664 22.601 1.00 80.19 99 LYS A C 1
ATOM 780 O O . LYS A 1 99 ? -12.587 -2.714 22.449 1.00 80.19 99 LYS A O 1
ATOM 785 N N . ARG A 1 100 ? -12.406 -0.483 22.152 1.00 80.06 100 ARG A N 1
ATOM 786 C CA . ARG A 1 100 ? -13.720 -0.278 21.509 1.00 80.06 100 ARG A CA 1
ATOM 787 C C . ARG A 1 100 ? -13.691 -0.354 19.978 1.00 80.06 100 ARG A C 1
ATOM 789 O O . ARG A 1 100 ? -14.748 -0.461 19.371 1.00 80.06 100 ARG A O 1
ATOM 796 N N . GLY A 1 101 ? -12.513 -0.331 19.355 1.00 82.94 101 GLY A N 1
ATOM 797 C CA . GLY A 1 101 ? -12.374 -0.330 17.899 1.00 82.94 101 GLY A CA 1
ATOM 798 C C . GLY A 1 101 ? -11.021 -0.854 17.428 1.00 82.94 101 GLY A C 1
ATOM 799 O O . GLY A 1 101 ? -10.145 -1.161 18.239 1.00 82.94 101 GLY A O 1
ATOM 800 N N . ALA A 1 102 ? -10.879 -0.958 16.110 1.00 88.75 102 ALA A N 1
ATOM 801 C CA . ALA A 1 102 ? -9.648 -1.345 15.436 1.00 88.75 102 ALA A CA 1
ATOM 802 C C . ALA A 1 102 ? -9.293 -0.280 14.397 1.00 88.75 102 ALA A C 1
ATOM 804 O O . ALA A 1 102 ? -10.149 0.138 13.620 1.00 88.75 102 ALA A O 1
ATOM 805 N N . THR A 1 103 ? -8.033 0.135 14.388 1.00 92.88 103 THR A N 1
ATOM 806 C CA . THR A 1 103 ? -7.468 1.032 13.376 1.00 92.88 103 THR A CA 1
ATOM 807 C C . THR A 1 103 ? -6.704 0.235 12.326 1.00 92.88 103 THR A C 1
ATOM 809 O O . THR A 1 103 ? -6.456 -0.966 12.483 1.00 92.88 103 THR A O 1
ATOM 812 N N . LEU A 1 104 ? -6.247 0.903 11.265 1.00 93.38 104 LEU A N 1
ATOM 813 C CA . LEU A 1 104 ? -5.407 0.277 10.237 1.00 93.38 104 LEU A CA 1
ATOM 814 C C . LEU A 1 104 ? -4.138 -0.406 10.788 1.00 93.38 104 LEU A C 1
ATOM 816 O O . LEU A 1 104 ? -3.592 -1.316 10.156 1.00 93.38 104 LEU A O 1
ATOM 820 N N . ARG A 1 105 ? -3.651 0.026 11.959 1.00 93.25 105 ARG A N 1
ATOM 821 C CA . ARG A 1 105 ? -2.470 -0.551 12.620 1.00 93.25 105 ARG A CA 1
ATOM 822 C C . ARG A 1 105 ? -2.770 -1.863 13.352 1.00 93.25 105 ARG A C 1
ATOM 824 O O . ARG A 1 105 ? -1.859 -2.665 13.513 1.00 93.25 105 ARG A O 1
ATOM 831 N N . ASP A 1 106 ? -4.021 -2.102 13.744 1.00 91.50 106 ASP A N 1
ATOM 832 C CA . ASP A 1 106 ? -4.431 -3.260 14.555 1.00 91.50 106 ASP A CA 1
ATOM 833 C C . ASP A 1 106 ? -4.775 -4.508 13.714 1.00 91.50 106 ASP A C 1
ATOM 835 O O . ASP A 1 106 ? -5.065 -5.574 14.258 1.00 91.50 106 ASP A O 1
ATOM 839 N N . VAL A 1 107 ? -4.782 -4.395 12.381 1.00 91.44 107 VAL A N 1
ATOM 840 C CA . VAL A 1 107 ? -5.310 -5.422 11.469 1.00 91.44 107 VAL A CA 1
ATOM 841 C C . VAL A 1 107 ? -4.224 -5.997 10.562 1.00 91.44 107 VAL A C 1
ATOM 843 O O . VAL A 1 107 ? -3.299 -5.305 10.136 1.00 91.44 107 VAL A O 1
ATOM 846 N N . HIS A 1 108 ? -4.370 -7.278 10.198 1.00 92.56 108 HIS A N 1
ATOM 847 C CA . HIS A 1 108 ? -3.468 -7.937 9.256 1.00 92.56 108 HIS A CA 1
ATOM 848 C C . HIS A 1 108 ? -3.413 -7.190 7.905 1.00 92.56 108 HIS A C 1
ATOM 850 O O . HIS A 1 108 ? -4.444 -7.067 7.228 1.00 92.56 108 HIS A O 1
ATOM 856 N N . PRO A 1 109 ? -2.221 -6.763 7.445 1.00 93.19 109 PRO A N 1
ATOM 857 C CA . PRO A 1 109 ? -2.075 -5.848 6.315 1.00 93.19 109 PRO A CA 1
ATOM 858 C C . PRO A 1 109 ? -2.660 -6.404 5.018 1.00 93.19 109 PRO A C 1
ATOM 860 O O . PRO A 1 109 ? -3.409 -5.711 4.338 1.00 93.19 109 PRO A O 1
ATOM 863 N N . TRP A 1 110 ? -2.379 -7.670 4.699 1.00 93.00 110 TRP A N 1
ATOM 864 C CA . TRP A 1 110 ? -2.890 -8.308 3.481 1.00 93.00 110 TRP A CA 1
ATOM 865 C C . TRP A 1 110 ? -4.420 -8.390 3.452 1.00 93.00 110 TRP A C 1
ATOM 867 O O . TRP A 1 110 ? -5.036 -8.196 2.408 1.00 93.00 110 TRP A O 1
ATOM 877 N N . ARG A 1 111 ? -5.048 -8.634 4.613 1.00 92.56 111 ARG A N 1
ATOM 878 C CA . ARG A 1 111 ? -6.509 -8.752 4.695 1.00 92.56 111 ARG A CA 1
ATOM 879 C C . ARG A 1 111 ? -7.157 -7.402 4.448 1.00 92.56 111 ARG A C 1
ATOM 881 O O . ARG A 1 111 ? -8.117 -7.324 3.693 1.00 92.56 111 ARG A O 1
ATOM 888 N N . TRP A 1 112 ? -6.593 -6.352 5.039 1.00 95.19 112 TRP A N 1
ATOM 889 C CA . TRP A 1 112 ? -7.063 -4.994 4.808 1.00 95.19 112 TRP A CA 1
ATOM 890 C C . TRP A 1 112 ? -6.889 -4.572 3.346 1.00 95.19 112 TRP A C 1
ATOM 892 O O . TRP A 1 112 ? -7.851 -4.107 2.745 1.00 95.19 112 TRP A O 1
ATOM 902 N N . VAL A 1 113 ? -5.716 -4.809 2.744 1.00 96.19 113 VAL A N 1
ATOM 903 C CA . VAL A 1 113 ? -5.453 -4.443 1.338 1.00 96.19 113 VAL A CA 1
ATOM 904 C C . VAL A 1 113 ? -6.436 -5.137 0.395 1.00 96.19 113 VAL A C 1
ATOM 906 O O . VAL A 1 113 ? -6.976 -4.480 -0.487 1.00 96.19 113 VAL A O 1
ATOM 909 N N . LYS A 1 114 ? -6.728 -6.426 0.615 1.00 93.81 114 LYS A N 1
ATOM 910 C CA . LYS A 1 114 ? -7.688 -7.186 -0.201 1.00 93.81 114 LYS A CA 1
ATOM 911 C C . LYS A 1 114 ? -9.120 -6.645 -0.098 1.00 93.81 114 LYS A C 1
ATOM 913 O O . LYS A 1 114 ? -9.812 -6.563 -1.106 1.00 93.81 114 LYS A O 1
ATOM 918 N N . ILE A 1 115 ? -9.580 -6.270 1.099 1.00 93.81 115 ILE A N 1
ATOM 919 C CA . ILE A 1 115 ? -10.931 -5.700 1.263 1.00 93.81 115 ILE A CA 1
ATOM 920 C C . ILE A 1 115 ? -10.987 -4.275 0.707 1.00 93.81 115 ILE A C 1
ATOM 922 O O . ILE A 1 115 ? -11.965 -3.904 0.070 1.00 93.81 115 ILE A O 1
ATOM 926 N N . CYS A 1 116 ? -9.932 -3.488 0.902 1.00 95.12 116 CYS A N 1
ATOM 927 C CA . CYS A 1 116 ? -9.844 -2.136 0.366 1.00 95.12 116 CYS A CA 1
ATOM 928 C C . CYS A 1 116 ? -9.806 -2.135 -1.172 1.00 95.12 116 CYS A C 1
ATOM 930 O O . CYS A 1 116 ? -10.501 -1.339 -1.792 1.00 95.12 116 CYS A O 1
ATOM 932 N N . SER A 1 117 ? -9.100 -3.076 -1.808 1.00 95.25 117 SER A N 1
ATOM 933 C CA . SER A 1 117 ? -9.130 -3.206 -3.271 1.00 95.25 117 SER A CA 1
ATOM 934 C C . SER A 1 117 ? -10.513 -3.598 -3.793 1.00 95.25 117 SER A C 1
ATOM 936 O O . SER A 1 117 ? -10.948 -3.084 -4.817 1.00 95.25 117 SER A O 1
ATOM 938 N N . GLN A 1 118 ? -11.227 -4.472 -3.076 1.00 94.12 118 GLN A N 1
ATOM 939 C CA . GLN A 1 118 ? -12.617 -4.809 -3.400 1.00 94.12 118 GLN A CA 1
ATOM 940 C C . GLN A 1 118 ? -13.547 -3.604 -3.239 1.00 94.12 118 GLN A C 1
ATOM 942 O O . GLN A 1 118 ? -14.415 -3.404 -4.079 1.00 94.12 118 GLN A O 1
ATOM 947 N N . HIS A 1 119 ? -13.344 -2.789 -2.202 1.00 93.56 119 HIS A N 1
ATOM 948 C CA . HIS A 1 119 ? -14.103 -1.558 -1.987 1.00 93.56 119 HIS A CA 1
ATOM 949 C C . HIS A 1 119 ? -13.941 -0.594 -3.161 1.00 93.56 119 HIS A C 1
ATOM 951 O O . HIS A 1 119 ? -14.929 -0.147 -3.726 1.00 93.56 119 HIS A O 1
ATOM 957 N N . PHE A 1 120 ? -12.705 -0.359 -3.603 1.00 94.50 120 PHE A N 1
ATOM 958 C CA . PHE A 1 120 ? -12.452 0.506 -4.754 1.00 94.50 120 PHE A CA 1
ATOM 959 C C . PHE A 1 120 ? -13.085 -0.001 -6.049 1.00 94.50 120 PHE A C 1
ATOM 961 O O . PHE A 1 120 ? -13.571 0.797 -6.847 1.00 94.50 120 PHE A O 1
ATOM 968 N N . LYS A 1 121 ? -13.110 -1.323 -6.246 1.00 93.25 121 LYS A N 1
ATOM 969 C CA . LYS A 1 121 ? -13.780 -1.944 -7.392 1.00 93.25 121 LYS A CA 1
ATOM 970 C C . LYS A 1 121 ? -15.302 -1.788 -7.324 1.00 93.25 121 LYS A C 1
ATOM 972 O O . LYS A 1 121 ? -15.925 -1.539 -8.344 1.00 93.25 121 LYS A O 1
ATOM 977 N N . GLN A 1 122 ? -15.885 -1.916 -6.131 1.00 93.69 122 GLN A N 1
ATOM 978 C CA . GLN A 1 122 ? -17.324 -1.732 -5.901 1.00 93.69 122 GLN A CA 1
ATOM 979 C C . GLN A 1 122 ? -17.760 -0.279 -6.087 1.00 93.69 122 GLN A C 1
ATOM 981 O O . GLN A 1 122 ? -18.842 -0.031 -6.601 1.00 93.69 122 GLN A O 1
ATOM 986 N N . GLU A 1 123 ? -16.926 0.675 -5.675 1.00 91.94 123 GLU A N 1
ATOM 987 C CA . GLU A 1 123 ? -17.223 2.097 -5.838 1.00 91.94 123 GLU A CA 1
ATOM 988 C C . GLU A 1 123 ? -17.107 2.557 -7.293 1.00 91.94 123 GLU A C 1
ATOM 990 O O . GLU A 1 123 ? -17.804 3.488 -7.679 1.00 91.94 123 GLU A O 1
ATOM 995 N N . GLY A 1 124 ? -16.208 1.961 -8.086 1.00 90.94 124 GLY A N 1
ATOM 996 C CA . GLY A 1 124 ? -16.024 2.307 -9.501 1.00 90.94 124 GLY A CA 1
ATOM 997 C C . GLY A 1 124 ? -15.467 3.715 -9.756 1.00 90.94 124 GLY A C 1
ATOM 998 O O . GLY A 1 124 ? -15.368 4.133 -10.901 1.00 90.94 124 GLY A O 1
ATOM 999 N N . LYS A 1 125 ? -15.077 4.451 -8.706 1.00 91.44 125 LYS A N 1
ATOM 1000 C CA . LYS A 1 125 ? -14.617 5.850 -8.799 1.00 91.44 125 LYS A CA 1
ATOM 1001 C C . LYS A 1 125 ? -13.120 6.001 -9.091 1.00 91.44 125 LYS A C 1
ATOM 1003 O O . LYS A 1 125 ? -12.664 7.105 -9.368 1.00 91.44 125 LYS A O 1
ATOM 1008 N N . ILE A 1 126 ? -12.327 4.931 -8.973 1.00 91.88 126 ILE A N 1
ATOM 1009 C CA . ILE A 1 126 ? -10.888 5.001 -9.264 1.00 91.88 126 ILE A CA 1
ATOM 1010 C C . ILE A 1 126 ? -10.674 5.116 -10.769 1.00 91.88 126 ILE A C 1
ATOM 1012 O O . ILE A 1 126 ? -11.040 4.213 -11.518 1.00 91.88 126 ILE A O 1
ATOM 1016 N N . MET A 1 127 ? -9.965 6.167 -11.179 1.00 87.56 127 MET A N 1
ATOM 1017 C CA . MET A 1 127 ? -9.415 6.270 -12.524 1.00 87.56 127 MET A CA 1
ATOM 1018 C C . MET A 1 127 ? -8.308 5.230 -12.713 1.00 87.56 127 MET A C 1
ATOM 1020 O O . MET A 1 127 ? -7.230 5.333 -12.113 1.00 87.56 127 MET A O 1
ATOM 1024 N N . VAL A 1 128 ? -8.589 4.213 -13.528 1.00 92.75 128 VAL A N 1
ATOM 1025 C CA . VAL A 1 128 ? -7.606 3.224 -13.980 1.00 92.75 128 VAL A CA 1
ATOM 1026 C C . VAL A 1 128 ? -7.001 3.740 -15.287 1.00 92.75 128 VAL A C 1
ATOM 1028 O O . VAL A 1 128 ? -7.740 3.939 -16.247 1.00 92.75 128 VAL A O 1
ATOM 1031 N N . PRO A 1 129 ? -5.689 4.017 -15.348 1.00 92.44 129 PRO A N 1
ATOM 1032 C CA . PRO A 1 129 ? -5.091 4.548 -16.563 1.00 92.44 129 PRO A CA 1
ATOM 1033 C C . PRO A 1 129 ? -4.891 3.440 -17.598 1.00 92.44 129 PRO A C 1
ATOM 1035 O O . PRO A 1 129 ? -4.436 2.356 -17.248 1.00 92.44 129 PRO A O 1
ATOM 1038 N N . ASN A 1 130 ? -5.108 3.744 -18.879 1.00 92.19 130 ASN A N 1
ATOM 1039 C CA . ASN A 1 130 ? -5.034 2.776 -19.989 1.00 92.19 130 ASN A CA 1
ATOM 1040 C C . ASN A 1 130 ? -3.716 1.983 -20.029 1.00 92.19 130 ASN A C 1
ATOM 1042 O O . ASN A 1 130 ? -3.669 0.828 -20.435 1.00 92.19 130 ASN A O 1
ATOM 1046 N N . CYS A 1 131 ? -2.618 2.579 -19.558 1.00 89.94 131 CYS A N 1
ATOM 1047 C CA . CYS A 1 131 ? -1.327 1.906 -19.529 1.00 89.94 131 CYS A CA 1
ATOM 1048 C C . CYS A 1 131 ? -1.276 0.691 -18.581 1.00 89.94 131 CYS A C 1
ATOM 1050 O O . CYS A 1 131 ? -0.370 -0.124 -18.732 1.00 89.94 131 CYS A O 1
ATOM 1052 N N . THR A 1 132 ? -2.210 0.514 -17.632 1.00 90.88 132 THR A N 1
ATOM 1053 C CA . THR A 1 132 ? -2.187 -0.621 -16.682 1.00 90.88 132 THR A CA 1
ATOM 1054 C C . THR A 1 132 ? -2.304 -1.989 -17.335 1.00 90.88 132 THR A C 1
ATOM 1056 O O . THR A 1 132 ? -1.858 -2.970 -16.747 1.00 90.88 132 THR A O 1
ATOM 1059 N N . GLU A 1 133 ? -2.884 -2.072 -18.525 1.00 88.75 133 GLU A N 1
ATOM 1060 C CA . GLU A 1 133 ? -3.056 -3.347 -19.229 1.00 88.75 133 GLU A CA 1
ATOM 1061 C C . GLU A 1 133 ? -1.736 -3.850 -19.825 1.00 88.75 133 GLU A C 1
ATOM 1063 O O . GLU A 1 133 ? -1.490 -5.050 -19.887 1.00 88.75 133 GLU A O 1
ATOM 1068 N N . ILE A 1 134 ? -0.845 -2.927 -20.189 1.00 91.62 134 ILE A N 1
ATOM 1069 C CA . ILE A 1 134 ? 0.389 -3.228 -20.924 1.00 91.62 134 ILE A CA 1
ATOM 1070 C C . ILE A 1 134 ? 1.612 -3.178 -19.995 1.00 91.62 134 ILE 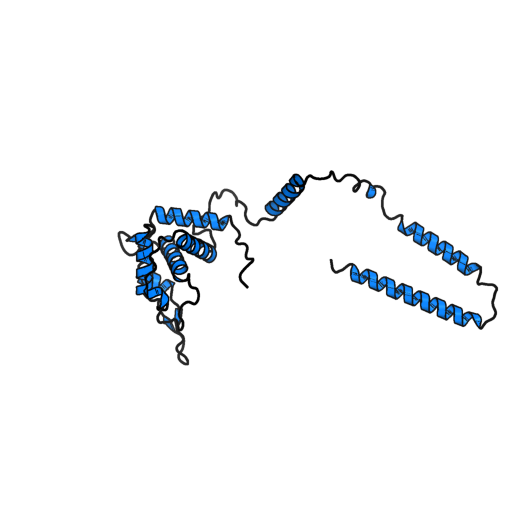A C 1
ATOM 1072 O O . ILE A 1 134 ? 2.598 -3.896 -20.181 1.00 91.62 134 ILE A O 1
ATOM 1076 N N . VAL A 1 135 ? 1.594 -2.313 -18.975 1.00 93.06 135 VAL A N 1
ATOM 1077 C CA . VAL A 1 135 ? 2.789 -2.041 -18.169 1.00 93.06 135 VAL A CA 1
ATOM 1078 C C . VAL A 1 135 ? 3.089 -3.130 -17.147 1.00 93.06 135 VAL A C 1
ATOM 1080 O O . VAL A 1 135 ? 2.245 -3.600 -16.383 1.00 93.06 135 VAL A O 1
ATOM 1083 N N . LYS A 1 136 ? 4.382 -3.413 -16.997 1.00 93.44 136 LYS A N 1
ATOM 1084 C CA . LYS A 1 136 ? 4.902 -4.087 -15.810 1.00 93.44 136 LYS A CA 1
ATOM 1085 C C . LYS A 1 136 ? 5.102 -3.121 -14.646 1.00 93.44 136 LYS A C 1
ATOM 1087 O O . LYS A 1 136 ? 5.331 -1.922 -14.786 1.00 93.44 136 LYS A O 1
ATOM 1092 N N . THR A 1 137 ? 5.083 -3.681 -13.445 1.00 93.94 137 THR A N 1
ATOM 1093 C CA . THR A 1 137 ? 5.079 -2.907 -12.196 1.00 93.94 137 THR A CA 1
ATOM 1094 C C . THR A 1 137 ? 6.410 -2.250 -11.846 1.00 93.94 137 THR A C 1
ATOM 1096 O O . THR A 1 137 ? 6.446 -1.228 -11.152 1.00 93.94 137 THR A O 1
ATOM 1099 N N . SER A 1 138 ? 7.511 -2.837 -12.302 1.00 95.12 138 SER A N 1
ATOM 1100 C CA . SER A 1 138 ? 8.853 -2.272 -12.242 1.00 95.12 138 SER A CA 1
ATOM 1101 C C . SER A 1 138 ? 9.690 -2.842 -13.383 1.00 95.12 138 SER A C 1
ATOM 1103 O O . SER A 1 138 ? 9.389 -3.911 -13.911 1.00 95.12 138 SER A O 1
ATOM 1105 N N . HIS A 1 139 ? 10.776 -2.158 -13.742 1.00 93.62 139 HIS A N 1
ATOM 1106 C CA . HIS A 1 139 ? 11.736 -2.672 -14.722 1.00 93.62 139 HIS A CA 1
ATOM 1107 C C . HIS A 1 139 ? 12.487 -3.920 -14.222 1.00 93.62 139 HIS A C 1
ATOM 1109 O O . HIS A 1 139 ? 13.068 -4.642 -15.028 1.00 93.62 139 HIS A O 1
ATOM 1115 N N . GLY A 1 140 ? 12.470 -4.166 -12.908 1.00 93.31 140 GLY A N 1
ATOM 1116 C CA . GLY A 1 140 ? 13.059 -5.342 -12.276 1.00 93.31 140 GLY A CA 1
ATOM 1117 C C . GLY A 1 140 ? 12.186 -6.591 -12.297 1.00 93.31 140 GLY A C 1
ATOM 1118 O O . GLY A 1 140 ? 12.694 -7.667 -12.007 1.00 93.31 140 GLY A O 1
ATOM 1119 N N . ARG A 1 141 ? 10.894 -6.472 -12.629 1.00 94.06 141 ARG A N 1
ATOM 1120 C CA . ARG A 1 141 ? 10.038 -7.635 -12.882 1.00 94.06 141 ARG A CA 1
ATOM 1121 C C . ARG A 1 141 ? 10.196 -8.083 -14.333 1.00 94.06 141 ARG A C 1
ATOM 1123 O O . ARG A 1 141 ? 10.276 -7.251 -15.242 1.00 94.06 141 ARG A O 1
ATOM 1130 N N . GLU A 1 142 ? 10.232 -9.394 -14.525 1.00 92.88 142 GLU A N 1
ATOM 1131 C CA . GLU A 1 142 ? 10.313 -10.024 -15.846 1.00 92.88 142 GLU A CA 1
ATOM 1132 C C . GLU A 1 142 ? 8.943 -10.044 -16.526 1.00 92.88 142 GLU A C 1
ATOM 1134 O O . GLU A 1 142 ? 8.808 -9.590 -17.656 1.00 92.88 142 GLU A O 1
ATOM 1139 N N . ARG A 1 143 ? 7.912 -10.486 -15.797 1.00 92.81 143 ARG A N 1
ATOM 1140 C CA . ARG A 1 143 ? 6.534 -10.603 -16.287 1.00 92.81 143 ARG A CA 1
ATOM 1141 C C . ARG A 1 143 ? 5.626 -9.506 -15.727 1.00 92.81 143 ARG A C 1
ATOM 1143 O O . ARG A 1 143 ? 5.878 -8.951 -14.649 1.00 92.81 143 ARG A O 1
ATOM 1150 N N . ALA A 1 144 ? 4.562 -9.200 -16.467 1.00 93.25 144 ALA A N 1
ATOM 1151 C CA . ALA A 1 144 ? 3.482 -8.336 -16.003 1.00 93.25 144 ALA A CA 1
ATOM 1152 C C . ALA A 1 144 ? 2.683 -9.008 -14.861 1.00 93.25 144 ALA A C 1
ATOM 1154 O O . ALA A 1 144 ? 2.756 -10.229 -14.685 1.00 93.25 144 ALA A O 1
ATOM 1155 N N . PRO A 1 145 ? 1.954 -8.236 -14.035 1.00 94.94 145 PRO A N 1
ATOM 1156 C CA . PRO A 1 145 ? 1.080 -8.806 -13.012 1.00 94.94 145 PRO A CA 1
ATOM 1157 C C . PRO A 1 145 ? -0.019 -9.668 -13.634 1.00 94.94 145 PRO A C 1
ATOM 1159 O O . PRO A 1 145 ? -0.723 -9.215 -14.524 1.00 94.94 145 PRO A O 1
ATOM 1162 N N . GLN A 1 146 ? -0.196 -10.883 -13.118 1.00 93.50 146 GLN A N 1
ATOM 1163 C CA . GLN A 1 146 ? -1.200 -11.828 -13.624 1.00 93.50 146 GLN A CA 1
ATOM 1164 C C . GLN A 1 146 ? -2.623 -11.529 -13.129 1.00 93.50 146 GLN A C 1
ATOM 1166 O O . GLN A 1 146 ? -3.597 -11.913 -13.762 1.00 93.50 146 GLN A O 1
ATOM 1171 N N . ASN A 1 147 ? -2.760 -10.879 -11.971 1.00 92.38 147 ASN A N 1
ATOM 1172 C CA . ASN A 1 147 ? -4.068 -10.575 -11.398 1.00 92.38 147 ASN A CA 1
ATOM 1173 C C . ASN A 1 147 ? -4.664 -9.338 -12.091 1.00 92.38 147 ASN A C 1
ATOM 1175 O O . ASN A 1 147 ? -4.023 -8.296 -12.006 1.00 92.38 147 ASN A O 1
ATOM 1179 N N . PRO A 1 148 ? -5.874 -9.385 -12.678 1.00 90.75 148 PRO A N 1
ATOM 1180 C CA . PRO A 1 148 ? -6.482 -8.223 -13.337 1.00 90.75 148 PRO A CA 1
ATOM 1181 C C . PRO A 1 148 ? -6.728 -7.047 -12.376 1.00 90.75 148 PRO A C 1
ATOM 1183 O O . PRO A 1 148 ? -6.566 -5.888 -12.744 1.00 90.75 148 PRO A O 1
ATOM 1186 N N . ASP A 1 149 ? -7.007 -7.325 -11.099 1.00 92.56 149 ASP A N 1
ATOM 1187 C CA . ASP A 1 149 ? -7.277 -6.314 -10.071 1.00 92.56 149 ASP A CA 1
ATOM 1188 C C . ASP A 1 149 ? -5.991 -5.758 -9.422 1.00 92.56 149 ASP A C 1
ATOM 1190 O O . ASP A 1 149 ? -6.023 -5.124 -8.357 1.00 92.56 149 ASP A O 1
ATOM 1194 N N . TRP A 1 150 ? -4.821 -5.993 -10.029 1.00 94.56 150 TRP A N 1
ATOM 1195 C CA . TRP A 1 150 ? -3.531 -5.616 -9.448 1.00 94.56 150 TRP A CA 1
ATOM 1196 C C . TRP A 1 150 ? -3.409 -4.109 -9.189 1.00 94.56 150 TRP A C 1
ATOM 1198 O O . TRP A 1 150 ? -2.749 -3.709 -8.222 1.00 94.56 150 TRP A O 1
ATOM 1208 N N . TYR A 1 151 ? -4.036 -3.271 -10.022 1.00 95.81 151 TYR A N 1
ATOM 1209 C CA . TYR A 1 151 ? -3.993 -1.816 -9.877 1.00 95.81 151 TYR A CA 1
ATOM 1210 C C . TYR A 1 151 ? -4.754 -1.346 -8.631 1.00 95.81 151 TYR A C 1
ATOM 1212 O O . TYR A 1 151 ? -4.224 -0.557 -7.844 1.00 95.81 151 TYR A O 1
ATOM 1220 N N . TYR A 1 152 ? -5.935 -1.913 -8.364 1.00 96.00 152 TYR A N 1
ATOM 1221 C CA . TYR A 1 152 ? -6.704 -1.634 -7.147 1.00 96.00 152 TYR A CA 1
ATOM 1222 C C . TYR A 1 152 ? -5.959 -2.086 -5.889 1.00 96.00 152 TYR A C 1
ATOM 1224 O O . TYR A 1 152 ? -5.881 -1.351 -4.901 1.00 96.00 152 TYR A O 1
ATOM 1232 N N . ILE A 1 153 ? -5.340 -3.271 -5.940 1.00 96.12 153 ILE A N 1
ATOM 1233 C CA . ILE A 1 153 ? -4.488 -3.786 -4.856 1.00 96.12 153 ILE A CA 1
ATOM 1234 C C . ILE A 1 153 ? -3.316 -2.832 -4.603 1.00 96.12 153 ILE A C 1
ATOM 1236 O O . ILE A 1 153 ? -2.963 -2.556 -3.452 1.00 96.12 153 ILE A O 1
ATOM 1240 N N . ARG A 1 154 ? -2.719 -2.292 -5.669 1.00 95.88 154 ARG A N 1
ATOM 1241 C CA . ARG A 1 154 ? -1.613 -1.340 -5.566 1.00 95.88 154 ARG A CA 1
ATOM 1242 C C . ARG A 1 154 ? -2.044 -0.016 -4.954 1.00 95.88 154 ARG A C 1
ATOM 1244 O O . ARG A 1 154 ? -1.355 0.456 -4.052 1.00 95.88 154 ARG A O 1
ATOM 1251 N N . CYS A 1 155 ? -3.176 0.542 -5.377 1.00 96.44 155 CYS A N 1
ATOM 1252 C CA . CYS A 1 155 ? -3.734 1.763 -4.794 1.00 96.44 155 CYS A CA 1
ATOM 1253 C C . CYS A 1 155 ? -4.012 1.582 -3.296 1.00 96.44 155 CYS A C 1
ATOM 1255 O O . CYS A 1 155 ? -3.568 2.394 -2.486 1.00 96.44 155 CYS A O 1
ATOM 1257 N N . ALA A 1 156 ? -4.623 0.463 -2.897 1.00 97.00 156 ALA A N 1
ATOM 1258 C CA . ALA A 1 156 ? -4.834 0.138 -1.485 1.00 97.00 156 ALA A CA 1
ATOM 1259 C C . ALA A 1 156 ? -3.505 0.040 -0.709 1.00 97.00 156 ALA A C 1
ATOM 1261 O O . ALA A 1 156 ? -3.348 0.626 0.364 1.00 97.00 156 ALA A O 1
ATOM 1262 N N . ALA A 1 157 ? -2.498 -0.642 -1.263 1.00 96.88 157 ALA A N 1
ATOM 1263 C CA . ALA A 1 157 ? -1.183 -0.748 -0.630 1.00 96.88 157 ALA A CA 1
ATOM 1264 C C . ALA A 1 157 ? -0.466 0.612 -0.491 1.00 96.88 157 ALA A C 1
ATOM 1266 O O . ALA A 1 157 ? 0.228 0.837 0.508 1.00 96.88 157 ALA A O 1
ATOM 1267 N N . VAL A 1 158 ? -0.633 1.515 -1.465 1.00 96.81 158 VAL A N 1
ATOM 1268 C CA . VAL A 1 158 ? -0.125 2.897 -1.421 1.00 96.81 158 VAL A CA 1
ATOM 1269 C C . VAL A 1 158 ? -0.859 3.707 -0.354 1.00 96.81 158 VAL A C 1
ATOM 1271 O O . VAL A 1 158 ? -0.195 4.333 0.470 1.00 96.81 158 VAL A O 1
ATOM 1274 N N . LEU A 1 159 ? -2.190 3.627 -0.282 1.00 96.50 159 LEU A N 1
ATOM 1275 C CA . LEU A 1 159 ? -2.978 4.310 0.749 1.00 96.50 159 LEU A CA 1
ATOM 1276 C C . LEU A 1 159 ? -2.529 3.906 2.160 1.00 96.50 159 LEU A C 1
ATOM 1278 O O . LEU A 1 159 ? -2.243 4.761 3.000 1.00 96.50 159 LEU A O 1
ATOM 1282 N N . ARG A 1 160 ? -2.328 2.603 2.397 1.00 96.62 160 ARG A N 1
ATOM 1283 C CA . ARG A 1 160 ? -1.760 2.109 3.663 1.00 96.62 160 ARG A CA 1
ATOM 1284 C C . ARG A 1 160 ? -0.349 2.633 3.923 1.00 96.62 160 ARG A C 1
ATOM 1286 O O . ARG A 1 160 ? 0.048 2.804 5.075 1.00 96.62 160 ARG A O 1
ATOM 1293 N N . ALA A 1 161 ? 0.453 2.830 2.879 1.00 95.94 161 ALA A N 1
ATOM 1294 C CA . ALA A 1 161 ? 1.795 3.381 3.024 1.00 95.94 161 ALA A CA 1
ATOM 1295 C C . ALA A 1 161 ? 1.786 4.814 3.529 1.00 95.94 161 ALA A C 1
ATOM 1297 O O . ALA A 1 161 ? 2.556 5.114 4.442 1.00 95.94 161 ALA A O 1
ATOM 1298 N N . VAL A 1 162 ? 0.897 5.630 2.973 1.00 95.88 162 VAL A N 1
ATOM 1299 C CA . VAL A 1 162 ? 0.730 7.034 3.346 1.00 95.88 162 VAL A CA 1
ATOM 1300 C C . VAL A 1 162 ? 0.114 7.166 4.740 1.00 95.88 162 VAL A C 1
ATOM 1302 O O . VAL A 1 162 ? 0.588 7.973 5.529 1.00 95.88 162 VAL A O 1
ATOM 1305 N N . TYR A 1 163 ? -0.841 6.303 5.111 1.00 95.75 163 TYR A N 1
ATOM 1306 C CA . TYR A 1 163 ? -1.386 6.271 6.479 1.00 95.75 163 TYR A CA 1
ATOM 1307 C C . TYR A 1 163 ? -0.295 6.028 7.536 1.00 95.75 163 TYR A C 1
ATOM 1309 O O . TYR A 1 163 ? -0.290 6.637 8.603 1.00 95.75 163 TYR A O 1
ATOM 1317 N N . LEU A 1 164 ? 0.620 5.087 7.278 1.00 94.12 164 LEU A N 1
ATOM 1318 C CA . LEU A 1 164 ? 1.662 4.723 8.246 1.00 94.12 164 LEU A CA 1
ATOM 1319 C C . LEU A 1 164 ? 2.794 5.743 8.311 1.00 94.12 164 LEU A C 1
ATOM 1321 O O . LEU A 1 164 ? 3.376 5.935 9.375 1.00 94.12 164 LEU A O 1
ATOM 1325 N N . ARG A 1 165 ? 3.145 6.321 7.164 1.00 92.75 165 ARG A N 1
ATOM 1326 C CA . ARG A 1 165 ? 4.249 7.263 7.015 1.00 92.75 165 ARG A CA 1
ATOM 1327 C C . ARG A 1 165 ? 3.709 8.496 6.288 1.00 92.75 165 ARG A C 1
ATOM 1329 O O . ARG A 1 165 ? 3.673 8.477 5.055 1.00 92.75 165 ARG A O 1
ATOM 1336 N N . PRO A 1 166 ? 3.257 9.525 7.022 1.00 92.38 166 PRO A N 1
ATOM 1337 C CA . PRO A 1 166 ? 2.900 10.796 6.406 1.00 92.38 166 PRO A CA 1
ATOM 1338 C C . PRO A 1 166 ? 4.152 11.448 5.798 1.00 92.38 166 PRO A C 1
ATOM 1340 O O . PRO A 1 166 ? 5.267 11.219 6.266 1.00 92.38 166 PRO A O 1
ATOM 1343 N N . GLY A 1 167 ? 3.983 12.212 4.720 1.00 93.12 167 GLY A N 1
ATOM 1344 C CA . GLY A 1 167 ? 5.079 12.892 4.020 1.00 93.12 167 GLY A CA 1
ATOM 1345 C C . GLY A 1 167 ? 5.853 12.009 3.033 1.00 93.12 167 GLY A C 1
ATOM 1346 O O . GLY A 1 167 ? 6.951 12.347 2.596 1.00 93.12 167 GLY A O 1
ATOM 1347 N N . VAL A 1 168 ? 5.315 10.846 2.647 1.00 94.00 168 VAL A N 1
ATOM 1348 C CA . VAL A 1 168 ? 6.007 9.952 1.708 1.00 94.00 168 VAL A CA 1
ATOM 1349 C C . VAL A 1 168 ? 5.875 10.467 0.274 1.00 94.00 168 VAL A C 1
ATOM 1351 O O . VAL A 1 168 ? 4.779 10.551 -0.273 1.00 94.00 168 VAL A O 1
ATOM 1354 N N . GLY A 1 169 ? 7.011 10.749 -0.366 1.00 94.50 169 GLY A N 1
ATOM 1355 C CA . GLY A 1 169 ? 7.093 11.022 -1.803 1.00 94.50 169 GLY A CA 1
ATOM 1356 C C . GLY A 1 169 ? 7.243 9.762 -2.671 1.00 94.50 169 GLY A C 1
ATOM 1357 O O . GLY A 1 169 ? 7.408 8.638 -2.183 1.00 94.50 169 GLY A O 1
ATOM 1358 N N . TYR A 1 170 ? 7.275 9.950 -3.993 1.00 95.00 170 TYR A N 1
ATOM 1359 C CA . TYR A 1 170 ? 7.388 8.852 -4.966 1.00 95.00 170 TYR A CA 1
ATOM 1360 C C . TYR A 1 170 ? 8.658 8.007 -4.795 1.00 95.00 170 TYR A C 1
ATOM 1362 O O . TYR A 1 170 ? 8.616 6.793 -4.981 1.00 95.00 170 TYR A O 1
ATOM 1370 N N . GLY A 1 171 ? 9.783 8.615 -4.399 1.00 95.19 171 GLY A N 1
ATOM 1371 C CA . GLY A 1 171 ? 11.026 7.889 -4.111 1.00 95.19 171 GLY A CA 1
ATOM 1372 C C . GLY A 1 171 ? 10.893 6.929 -2.922 1.00 95.19 171 GLY A C 1
ATOM 1373 O O . GLY A 1 171 ? 11.384 5.801 -2.975 1.00 95.19 171 GLY A O 1
ATOM 1374 N N . GLY A 1 172 ? 10.161 7.334 -1.880 1.00 95.25 172 GLY A N 1
ATOM 1375 C CA . GLY A 1 172 ? 9.874 6.491 -0.717 1.00 95.25 172 GLY A CA 1
ATOM 1376 C C . GLY A 1 172 ? 8.938 5.328 -1.052 1.00 95.25 172 GLY A C 1
ATOM 1377 O O . GLY A 1 172 ? 9.180 4.194 -0.627 1.00 95.25 172 GLY A O 1
ATOM 1378 N N . LEU A 1 173 ? 7.912 5.573 -1.876 1.00 96.25 173 LEU A N 1
ATOM 1379 C CA . LEU A 1 173 ? 7.051 4.508 -2.407 1.00 96.25 173 LEU A CA 1
ATOM 1380 C C . LEU A 1 173 ? 7.840 3.546 -3.303 1.00 96.25 173 LEU A C 1
ATOM 1382 O O . LEU A 1 173 ? 7.706 2.331 -3.183 1.00 96.25 173 LEU A O 1
ATOM 1386 N N . SER A 1 174 ? 8.717 4.078 -4.151 1.00 97.12 174 SER A N 1
ATOM 1387 C CA . SER A 1 174 ? 9.543 3.298 -5.073 1.00 97.12 174 SER A CA 1
ATOM 1388 C C . SER A 1 174 ? 10.505 2.352 -4.340 1.00 97.12 174 SER A C 1
ATOM 1390 O O . SER A 1 174 ? 10.682 1.211 -4.770 1.00 97.12 174 SER A O 1
ATOM 1392 N N . LYS A 1 175 ? 11.044 2.776 -3.185 1.00 96.44 175 LYS A N 1
ATOM 1393 C CA . LYS A 1 175 ? 11.801 1.909 -2.264 1.00 96.44 175 LYS A CA 1
ATOM 1394 C C . LYS A 1 175 ? 10.913 0.852 -1.594 1.00 96.44 175 LYS A C 1
ATOM 1396 O O . LYS A 1 175 ? 11.325 -0.295 -1.484 1.00 96.44 175 LYS A O 1
ATOM 1401 N N . ARG A 1 176 ? 9.690 1.204 -1.169 1.00 95.81 176 ARG A N 1
ATOM 1402 C CA . ARG A 1 176 ? 8.757 0.257 -0.521 1.00 95.81 176 ARG A CA 1
ATOM 1403 C C . ARG A 1 176 ? 8.368 -0.905 -1.437 1.00 95.81 176 ARG A C 1
ATOM 1405 O O . ARG A 1 176 ? 8.246 -2.024 -0.960 1.00 95.81 176 ARG A O 1
ATOM 1412 N N . PHE A 1 177 ? 8.150 -0.635 -2.720 1.00 96.00 177 PHE A N 1
ATOM 1413 C CA . PHE A 1 177 ? 7.747 -1.647 -3.703 1.00 96.00 177 PHE A CA 1
ATOM 1414 C C . PHE A 1 177 ? 8.933 -2.229 -4.491 1.00 96.00 177 PHE A C 1
ATOM 1416 O O . PHE A 1 177 ? 8.740 -2.769 -5.581 1.00 96.00 177 PHE A O 1
ATOM 1423 N N . ALA A 1 178 ? 10.155 -2.098 -3.969 1.00 96.56 178 ALA A N 1
ATOM 1424 C CA . ALA A 1 178 ? 11.352 -2.633 -4.601 1.00 96.56 178 ALA A CA 1
ATOM 1425 C C . ALA A 1 178 ? 11.308 -4.166 -4.718 1.00 96.56 178 ALA A C 1
ATOM 1427 O O . ALA A 1 178 ? 10.640 -4.859 -3.949 1.00 96.56 178 ALA A O 1
ATOM 1428 N N . SER A 1 179 ? 12.037 -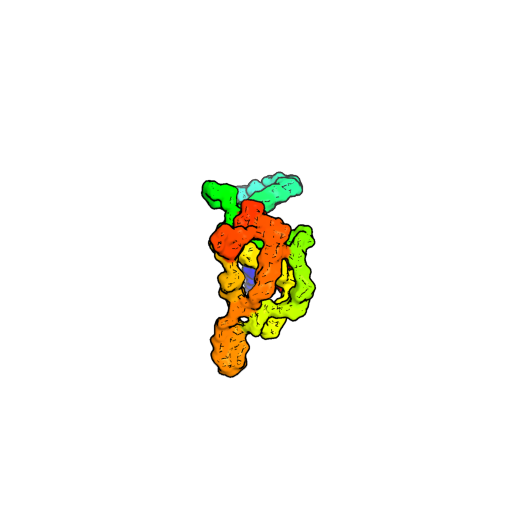4.695 -5.695 1.00 95.56 179 SER A N 1
ATOM 1429 C CA . SER A 1 179 ? 12.177 -6.133 -5.926 1.00 95.56 179 SER A CA 1
ATOM 1430 C C . SER A 1 179 ? 13.605 -6.475 -6.321 1.00 95.56 179 SER A C 1
ATOM 1432 O O . SER A 1 179 ? 14.286 -5.665 -6.953 1.00 95.56 179 SER A O 1
ATOM 1434 N N . LYS A 1 180 ? 14.059 -7.685 -5.994 1.00 96.31 180 LYS A N 1
ATOM 1435 C CA . LYS A 1 180 ? 15.292 -8.219 -6.572 1.00 96.31 180 LYS A CA 1
ATOM 1436 C C . LYS A 1 180 ? 15.062 -8.516 -8.055 1.00 96.31 180 LYS A C 1
ATOM 1438 O O . LYS A 1 180 ? 14.018 -9.057 -8.414 1.00 96.31 180 LYS A O 1
ATOM 1443 N N . LYS A 1 181 ? 15.986 -8.064 -8.901 1.00 96.56 181 LYS A N 1
ATOM 1444 C CA . LYS A 1 181 ? 15.998 -8.333 -10.340 1.00 96.56 181 LYS A CA 1
ATOM 1445 C C . LYS A 1 181 ? 16.976 -9.473 -10.594 1.00 96.56 181 LYS A C 1
ATOM 1447 O O . LYS A 1 181 ? 18.156 -9.334 -10.260 1.00 96.56 181 LYS A O 1
ATOM 1452 N N . ASN A 1 182 ? 16.487 -10.538 -11.219 1.00 95.38 182 ASN A N 1
ATOM 1453 C CA . ASN A 1 182 ? 17.333 -11.603 -11.732 1.00 95.38 182 ASN A CA 1
ATOM 1454 C C . ASN A 1 182 ? 18.114 -11.092 -12.957 1.00 95.38 182 ASN A C 1
ATOM 1456 O O . ASN A 1 182 ? 17.568 -10.390 -13.816 1.00 95.38 182 ASN A O 1
ATOM 1460 N N . ARG A 1 183 ? 19.418 -11.374 -12.995 1.00 95.31 183 ARG A N 1
ATOM 1461 C CA . ARG A 1 183 ? 20.333 -10.986 -14.082 1.00 95.31 183 ARG A CA 1
ATOM 1462 C C . ARG A 1 183 ? 20.943 -12.208 -14.782 1.00 95.31 183 ARG A C 1
ATOM 1464 O O . ARG A 1 183 ? 21.938 -12.055 -15.488 1.00 95.31 183 ARG A O 1
ATOM 1471 N N . GLY A 1 184 ? 20.368 -13.395 -14.585 1.00 95.50 184 GLY A N 1
ATOM 1472 C CA . GLY A 1 184 ? 20.895 -14.660 -15.092 1.00 95.50 184 GLY A CA 1
ATOM 1473 C C . GLY A 1 184 ? 22.078 -15.127 -14.247 1.00 95.50 184 GLY A C 1
ATOM 1474 O O . GLY A 1 184 ? 21.929 -15.362 -13.055 1.00 95.50 184 GLY A O 1
ATOM 1475 N N . SER A 1 185 ? 23.262 -15.220 -14.856 1.00 96.19 185 SER A N 1
ATOM 1476 C CA . SER A 1 185 ? 24.494 -15.653 -14.174 1.00 96.19 185 SER A CA 1
ATOM 1477 C C . SER A 1 185 ? 25.047 -14.605 -13.189 1.00 96.19 185 SER A C 1
ATOM 1479 O O . SER A 1 185 ? 25.690 -14.947 -12.199 1.00 96.19 185 SER A O 1
ATOM 1481 N N . ARG A 1 186 ? 24.769 -13.311 -13.407 1.00 96.94 186 ARG A N 1
ATOM 1482 C CA . ARG A 1 186 ? 25.214 -12.240 -12.498 1.00 96.94 186 ARG A CA 1
ATOM 1483 C C . ARG A 1 186 ? 24.369 -12.219 -11.216 1.00 96.94 186 ARG A C 1
ATOM 1485 O O . ARG A 1 186 ? 23.151 -12.376 -11.310 1.00 96.94 186 ARG A O 1
ATOM 1492 N N . PRO A 1 187 ? 24.956 -11.890 -10.046 1.00 97.06 187 PRO A N 1
ATOM 1493 C CA . PRO A 1 187 ? 24.229 -11.877 -8.777 1.00 97.06 187 PRO A CA 1
ATOM 1494 C C . PRO A 1 187 ? 23.035 -10.923 -8.816 1.00 97.06 187 PRO A C 1
ATOM 1496 O O . PRO A 1 187 ? 23.061 -9.892 -9.499 1.00 97.06 187 PRO A O 1
ATOM 1499 N N . GLU A 1 188 ? 21.982 -11.243 -8.075 1.00 97.44 188 GLU A N 1
ATOM 1500 C CA . GLU A 1 188 ? 20.773 -10.425 -8.032 1.00 97.44 188 GLU A CA 1
ATOM 1501 C C . GLU A 1 188 ? 21.033 -9.052 -7.404 1.00 97.44 188 GLU A C 1
ATOM 1503 O O . GLU A 1 188 ? 21.745 -8.924 -6.409 1.00 97.44 188 GLU A O 1
ATOM 1508 N N . ILE A 1 189 ? 20.392 -8.014 -7.947 1.00 96.62 189 ILE A N 1
ATOM 1509 C CA . ILE A 1 189 ? 20.425 -6.662 -7.368 1.00 96.62 189 ILE A CA 1
ATOM 1510 C C . ILE A 1 189 ? 19.024 -6.188 -7.016 1.00 96.62 189 ILE A C 1
ATOM 1512 O O . ILE A 1 189 ? 18.043 -6.504 -7.695 1.00 96.62 189 ILE A O 1
ATOM 1516 N N . THR A 1 190 ? 18.914 -5.392 -5.955 1.00 97.44 190 THR A N 1
ATOM 1517 C CA . THR A 1 190 ? 17.648 -4.754 -5.597 1.00 97.44 190 THR A CA 1
ATOM 1518 C C . THR A 1 190 ? 17.374 -3.592 -6.548 1.00 97.44 190 THR A C 1
ATOM 1520 O O . THR A 1 190 ? 18.176 -2.680 -6.725 1.00 97.44 190 THR A O 1
ATOM 1523 N N . THR A 1 191 ? 16.210 -3.626 -7.187 1.00 96.56 191 THR A N 1
ATOM 1524 C CA . THR A 1 191 ? 15.758 -2.599 -8.126 1.00 96.56 191 THR A CA 1
ATOM 1525 C C . THR A 1 191 ? 14.507 -1.929 -7.593 1.00 96.56 191 THR A C 1
ATOM 1527 O O . THR A 1 191 ? 13.638 -2.552 -6.975 1.00 96.56 191 THR A O 1
ATOM 1530 N N . ARG A 1 192 ? 14.417 -0.618 -7.808 1.00 96.69 192 ARG A N 1
ATOM 1531 C CA . ARG A 1 192 ? 13.294 0.182 -7.323 1.00 96.69 192 ARG A CA 1
ATOM 1532 C C . ARG A 1 192 ? 12.070 0.023 -8.225 1.00 96.69 192 ARG A C 1
ATOM 1534 O O . ARG A 1 192 ? 12.191 -0.247 -9.421 1.00 96.69 192 ARG A O 1
ATOM 1541 N N . ALA A 1 193 ? 10.882 0.229 -7.661 1.00 96.56 193 ALA A N 1
ATOM 1542 C CA . ALA A 1 193 ? 9.650 0.189 -8.445 1.00 96.56 193 ALA A CA 1
ATOM 1543 C C . ALA A 1 193 ? 9.556 1.349 -9.444 1.00 96.56 193 ALA A C 1
ATOM 1545 O O . ALA A 1 193 ? 10.108 2.429 -9.206 1.00 96.56 193 ALA A O 1
ATOM 1546 N N . SER A 1 194 ? 8.811 1.150 -10.537 1.00 95.06 194 SER A N 1
ATOM 1547 C CA . SER A 1 194 ? 8.575 2.220 -11.511 1.00 95.06 194 SER A CA 1
ATOM 1548 C C . SER A 1 194 ? 7.818 3.379 -10.858 1.00 95.06 194 SER A C 1
ATOM 1550 O O . SER A 1 194 ? 6.779 3.180 -10.226 1.00 95.06 194 SER A O 1
ATOM 1552 N N . ARG A 1 195 ? 8.346 4.599 -11.006 1.00 95.88 195 ARG A N 1
ATOM 1553 C CA . ARG A 1 195 ? 7.759 5.813 -10.421 1.00 95.88 195 ARG A CA 1
ATOM 1554 C C . ARG A 1 195 ? 6.522 6.291 -11.180 1.00 95.88 195 ARG A C 1
ATOM 1556 O O . ARG A 1 195 ? 5.623 6.815 -10.537 1.00 95.88 195 ARG A O 1
ATOM 1563 N N . GLY A 1 196 ? 6.440 6.064 -12.494 1.00 94.19 196 GLY A N 1
ATOM 1564 C CA . GLY A 1 196 ? 5.290 6.486 -13.306 1.00 94.19 196 GLY A CA 1
ATOM 1565 C C . GLY A 1 196 ? 3.984 5.853 -12.824 1.00 94.19 196 GLY A C 1
ATOM 1566 O O . GLY A 1 196 ? 3.009 6.543 -12.560 1.00 94.19 196 GLY A O 1
ATOM 1567 N N . LEU A 1 197 ? 3.996 4.545 -12.572 1.00 93.94 197 LEU A N 1
ATOM 1568 C CA . LEU A 1 197 ? 2.831 3.836 -12.043 1.00 93.94 197 LEU A CA 1
ATOM 1569 C C . LEU A 1 197 ? 2.441 4.295 -10.626 1.00 93.94 197 LEU A C 1
ATOM 1571 O O . LEU A 1 197 ? 1.259 4.389 -10.303 1.00 93.94 197 LEU A O 1
ATOM 1575 N N . LEU A 1 198 ? 3.429 4.592 -9.775 1.00 95.56 198 LEU A N 1
ATOM 1576 C CA . LEU A 1 198 ? 3.185 5.124 -8.430 1.00 95.56 198 LEU A CA 1
ATOM 1577 C C . LEU A 1 198 ? 2.614 6.544 -8.473 1.00 95.56 198 LEU A C 1
ATOM 1579 O O . LEU A 1 198 ? 1.768 6.868 -7.644 1.00 95.56 198 LEU A O 1
ATOM 1583 N N . HIS A 1 199 ? 3.033 7.358 -9.446 1.00 94.69 199 HIS A N 1
ATOM 1584 C CA . HIS A 1 199 ? 2.426 8.659 -9.713 1.00 94.69 199 HIS A CA 1
ATOM 1585 C C . HIS A 1 199 ? 0.941 8.487 -10.011 1.00 94.69 199 HIS A C 1
ATOM 1587 O O . HIS A 1 199 ? 0.126 9.096 -9.324 1.00 94.69 199 HIS A O 1
ATOM 1593 N N . TRP A 1 200 ? 0.587 7.622 -10.967 1.00 95.56 200 TRP A N 1
ATOM 1594 C CA . TRP A 1 200 ? -0.811 7.352 -11.304 1.00 95.56 200 TRP A CA 1
ATOM 1595 C C . TRP A 1 200 ? -1.623 6.900 -10.088 1.00 95.56 200 TRP A C 1
ATOM 1597 O O . TRP A 1 200 ? -2.672 7.471 -9.831 1.00 95.56 200 TRP A O 1
ATOM 1607 N N . CYS A 1 201 ? -1.107 5.973 -9.273 1.00 95.62 201 CYS A N 1
ATOM 1608 C CA . CYS A 1 201 ? -1.798 5.543 -8.049 1.00 95.62 201 CYS A CA 1
ATOM 1609 C C . CYS A 1 201 ? -2.068 6.718 -7.088 1.00 95.62 201 CYS A C 1
ATOM 1611 O O . CYS A 1 201 ? -3.165 6.851 -6.553 1.00 95.62 201 CYS A O 1
ATOM 1613 N N . CYS A 1 202 ? -1.075 7.585 -6.857 1.00 95.38 202 CYS A N 1
ATOM 1614 C CA . CYS A 1 202 ? -1.249 8.765 -6.007 1.00 95.38 202 CYS A CA 1
ATOM 1615 C C . CYS A 1 202 ? -2.164 9.825 -6.632 1.00 95.38 202 CYS A C 1
ATOM 1617 O O . CYS A 1 202 ? -2.751 10.613 -5.894 1.00 95.38 202 CYS A O 1
ATOM 1619 N N . LYS A 1 203 ? -2.243 9.892 -7.964 1.00 94.94 203 LYS A N 1
ATOM 1620 C CA . LYS A 1 203 ? -3.147 10.790 -8.685 1.00 94.94 203 LYS A CA 1
ATOM 1621 C C . LYS A 1 203 ? -4.594 10.332 -8.496 1.00 94.94 203 LYS A C 1
ATOM 1623 O O . LYS A 1 203 ? -5.374 11.102 -7.948 1.00 94.94 203 LYS A O 1
ATOM 1628 N N . SER A 1 204 ? -4.897 9.063 -8.774 1.00 95.31 204 SER A N 1
ATOM 1629 C CA . SER A 1 204 ? -6.247 8.508 -8.602 1.00 95.31 204 SER A CA 1
ATOM 1630 C C . SER A 1 204 ? -6.726 8.583 -7.146 1.00 95.31 204 SER A C 1
ATOM 1632 O O . SER A 1 204 ? -7.871 8.923 -6.878 1.00 95.31 204 SER A O 1
ATOM 1634 N N . LEU A 1 205 ? -5.846 8.342 -6.164 1.00 95.50 205 LEU A N 1
ATOM 1635 C CA . LEU A 1 205 ? -6.201 8.480 -4.739 1.00 95.50 205 LEU A CA 1
ATOM 1636 C C . LEU A 1 205 ? -6.430 9.935 -4.297 1.00 95.50 205 LEU A C 1
ATOM 1638 O O . LEU A 1 205 ? -7.135 10.167 -3.313 1.00 95.50 205 LEU A O 1
ATOM 1642 N N . ARG A 1 206 ? -5.830 10.905 -4.995 1.00 94.81 206 ARG A N 1
ATOM 1643 C CA . ARG A 1 206 ? -6.039 12.337 -4.746 1.00 94.81 206 ARG A CA 1
ATOM 1644 C C . ARG A 1 206 ? -7.348 12.820 -5.352 1.00 94.81 206 ARG A C 1
ATOM 1646 O O . ARG A 1 206 ? -8.052 13.576 -4.701 1.00 94.81 206 ARG A O 1
ATOM 1653 N N . GLU A 1 207 ? -7.689 12.342 -6.545 1.00 94.31 207 GLU A N 1
ATOM 1654 C CA . GLU A 1 207 ? -8.986 12.602 -7.186 1.00 94.31 207 GLU A CA 1
ATOM 1655 C C . GLU A 1 207 ? -10.152 12.087 -6.326 1.00 94.31 207 GLU A C 1
ATOM 1657 O O . GLU A 1 207 ? -11.187 12.735 -6.235 1.00 94.31 207 GLU A O 1
ATOM 1662 N N . LEU A 1 208 ? -9.951 10.984 -5.594 1.00 93.19 208 LEU A N 1
ATOM 1663 C CA . LEU A 1 208 ? -10.909 10.492 -4.597 1.00 93.19 208 LEU A CA 1
ATOM 1664 C C . LEU A 1 208 ? -10.943 11.283 -3.275 1.00 93.19 208 LEU A C 1
ATOM 1666 O O . LEU A 1 208 ? -11.746 10.962 -2.399 1.00 93.19 208 LEU A O 1
ATOM 1670 N N . GLY A 1 209 ? -10.038 12.242 -3.062 1.00 94.81 209 GLY A N 1
ATOM 1671 C CA . GLY A 1 209 ? -9.923 12.974 -1.795 1.00 94.81 209 GLY A CA 1
ATOM 1672 C C . GLY A 1 209 ? -9.443 12.125 -0.609 1.00 94.81 209 GLY A C 1
ATOM 1673 O O . GLY A 1 209 ? -9.636 12.504 0.546 1.00 94.81 209 GLY A O 1
ATOM 1674 N N . LEU A 1 210 ? -8.823 10.962 -0.856 1.00 95.50 210 LEU A N 1
ATOM 1675 C CA . LEU A 1 210 ? -8.281 10.090 0.201 1.00 95.50 210 LEU A CA 1
ATOM 1676 C C . LEU A 1 210 ? -6.865 10.495 0.623 1.00 95.50 210 LEU A C 1
ATOM 1678 O O . LEU A 1 210 ? -6.441 10.216 1.748 1.00 95.50 210 LEU A O 1
ATOM 1682 N N . ILE A 1 211 ? -6.121 11.121 -0.290 1.00 96.00 211 ILE A N 1
ATOM 1683 C CA . ILE A 1 211 ? -4.749 11.585 -0.082 1.00 96.00 211 ILE A CA 1
ATOM 1684 C C . ILE A 1 211 ? -4.625 13.027 -0.563 1.00 96.00 211 ILE A C 1
ATOM 1686 O O . ILE A 1 211 ? -5.101 13.370 -1.640 1.00 96.00 211 ILE A O 1
ATOM 1690 N N . GLU A 1 212 ? -3.882 13.833 0.184 1.00 94.94 212 GLU A N 1
ATOM 1691 C CA . GLU A 1 212 ? -3.505 15.199 -0.167 1.00 94.94 212 GLU A CA 1
ATOM 1692 C C . GLU A 1 212 ? -1.981 15.319 -0.322 1.00 94.94 212 GLU A C 1
ATOM 1694 O O . GLU A 1 212 ? -1.199 14.444 0.079 1.00 94.94 212 GLU A O 1
ATOM 1699 N N . LYS A 1 213 ? -1.529 16.406 -0.953 1.00 92.38 213 LYS A N 1
ATOM 1700 C CA . LYS A 1 213 ? -0.117 16.798 -0.879 1.00 92.38 213 LYS A CA 1
ATOM 1701 C C . LYS A 1 213 ? 0.127 17.393 0.505 1.00 92.38 213 LYS A C 1
ATOM 1703 O O . LYS A 1 213 ? -0.671 18.196 0.968 1.00 92.38 213 LYS A O 1
ATOM 1708 N N . CYS A 1 214 ? 1.206 16.985 1.161 1.00 89.50 214 CYS A N 1
ATOM 1709 C CA . CYS A 1 214 ? 1.544 17.547 2.465 1.00 89.50 214 CYS A CA 1
ATOM 1710 C C . CYS A 1 214 ? 2.138 18.953 2.328 1.00 89.50 214 CYS A C 1
ATOM 1712 O O . CYS A 1 214 ? 2.779 19.234 1.315 1.00 89.50 214 CYS A O 1
ATOM 1714 N N . THR A 1 215 ? 2.009 19.778 3.370 1.00 84.75 215 THR A N 1
ATOM 1715 C CA . THR A 1 215 ? 2.565 21.143 3.418 1.00 84.75 215 THR A CA 1
ATOM 1716 C C . THR A 1 215 ? 4.079 21.164 3.210 1.00 84.75 215 THR A C 1
ATOM 1718 O O . THR A 1 215 ? 4.585 21.998 2.472 1.00 84.75 215 THR A O 1
ATOM 1721 N N . THR A 1 216 ? 4.813 20.226 3.820 1.00 83.25 216 THR A N 1
ATOM 1722 C CA . THR A 1 216 ? 6.277 20.165 3.695 1.00 83.25 216 THR A CA 1
ATOM 1723 C C . THR A 1 216 ? 6.707 19.451 2.415 1.00 83.25 216 THR A C 1
ATOM 1725 O O . THR A 1 216 ? 7.385 20.020 1.569 1.00 83.25 216 THR A O 1
ATOM 1728 N N . SER A 1 217 ? 6.355 18.170 2.271 1.00 85.00 217 SER A N 1
ATOM 1729 C CA . SER A 1 217 ? 6.663 17.385 1.074 1.00 85.00 217 SER A CA 1
ATOM 1730 C C . SER A 1 217 ? 5.882 16.069 1.036 1.00 85.00 217 SER A C 1
ATOM 1732 O O . SER A 1 217 ? 5.399 15.570 2.052 1.00 85.00 217 SER A O 1
ATOM 1734 N N . GLY A 1 218 ? 5.767 15.485 -0.160 1.00 91.44 218 GLY A N 1
ATOM 1735 C CA . GLY A 1 218 ? 5.172 14.165 -0.360 1.00 91.44 218 GLY A CA 1
ATOM 1736 C C . GLY A 1 218 ? 3.652 14.132 -0.188 1.00 91.44 218 GLY A C 1
ATOM 1737 O O . GLY A 1 218 ? 2.943 15.089 -0.504 1.00 91.44 218 GLY A O 1
ATOM 1738 N N . HIS A 1 219 ? 3.151 12.986 0.265 1.00 94.50 219 HIS A N 1
ATOM 1739 C CA . HIS A 1 219 ? 1.726 12.722 0.417 1.00 94.50 219 HIS A CA 1
ATOM 1740 C C . HIS A 1 219 ? 1.346 12.524 1.879 1.00 94.50 219 HIS A C 1
ATOM 1742 O O . HIS A 1 219 ? 2.041 11.826 2.622 1.00 94.50 219 HIS A O 1
ATOM 1748 N N . CYS A 1 220 ? 0.216 13.107 2.260 1.00 94.44 220 CYS A N 1
ATOM 1749 C CA . CYS A 1 220 ? -0.386 12.987 3.580 1.00 94.44 220 CYS A CA 1
ATOM 1750 C C . CYS A 1 220 ? -1.830 12.496 3.438 1.00 94.44 220 CYS A C 1
ATOM 1752 O O . CYS A 1 220 ? -2.473 12.689 2.407 1.00 94.44 220 CYS A O 1
ATOM 1754 N N . ILE A 1 221 ? -2.307 11.759 4.438 1.00 95.88 221 ILE A N 1
ATOM 1755 C CA . ILE A 1 221 ? -3.665 11.215 4.423 1.00 95.88 221 ILE A CA 1
ATOM 1756 C C . ILE A 1 221 ? -4.662 12.292 4.844 1.00 95.88 221 ILE A C 1
ATOM 1758 O O . ILE A 1 221 ? -4.383 13.060 5.763 1.00 95.88 221 ILE A O 1
ATOM 1762 N N . THR A 1 222 ? -5.820 12.322 4.194 1.00 96.88 222 THR A N 1
ATOM 1763 C CA . THR A 1 222 ? -6.897 13.265 4.519 1.00 96.88 222 THR A CA 1
ATOM 1764 C C . THR A 1 222 ? -7.716 12.761 5.705 1.00 96.88 222 THR A C 1
ATOM 1766 O O . THR A 1 222 ? -7.668 11.575 6.060 1.00 96.88 222 THR A O 1
ATOM 1769 N N . SER A 1 223 ? -8.520 13.637 6.312 1.00 95.81 223 SER A N 1
ATOM 1770 C CA . SER A 1 223 ? -9.468 13.231 7.362 1.00 95.81 223 SER A CA 1
ATOM 1771 C C . SER A 1 223 ? -10.438 12.149 6.856 1.00 95.81 223 SER A C 1
ATOM 1773 O O . SER A 1 223 ? -10.650 11.121 7.509 1.00 95.81 223 SER A O 1
ATOM 1775 N N . LEU A 1 224 ? -10.937 12.317 5.625 1.00 95.69 224 LEU A N 1
ATOM 1776 C CA . LEU A 1 224 ? -11.810 11.351 4.960 1.00 95.69 224 LEU A CA 1
ATOM 1777 C C . LEU A 1 224 ? -11.086 10.024 4.692 1.00 95.69 224 LEU A C 1
ATOM 1779 O O . LEU A 1 224 ? -11.603 8.959 5.038 1.00 95.69 224 LEU A O 1
ATOM 1783 N N . GLY A 1 225 ? -9.864 10.068 4.155 1.00 95.56 225 GLY A N 1
ATOM 1784 C CA . GLY A 1 225 ? -9.051 8.880 3.891 1.00 95.56 225 GLY A CA 1
ATOM 1785 C C . GLY A 1 225 ? -8.762 8.067 5.152 1.00 95.56 225 GLY A C 1
ATOM 1786 O O . GLY A 1 225 ? -8.798 6.830 5.127 1.00 95.56 225 GLY A O 1
ATOM 1787 N N . ARG A 1 226 ? -8.545 8.750 6.281 1.00 95.81 226 ARG A N 1
ATOM 1788 C CA . ARG A 1 226 ? -8.361 8.113 7.588 1.00 95.81 226 ARG A CA 1
ATOM 1789 C C . ARG A 1 226 ? -9.641 7.430 8.070 1.00 95.81 226 ARG A C 1
ATOM 1791 O O . ARG A 1 226 ? -9.589 6.250 8.420 1.00 95.81 226 ARG A O 1
ATOM 1798 N N . LYS A 1 227 ? -10.790 8.113 7.987 1.00 95.56 227 LYS A N 1
ATOM 1799 C CA . LYS A 1 227 ? -12.111 7.556 8.336 1.00 95.56 227 LYS A CA 1
ATOM 1800 C C . LYS A 1 227 ? -12.436 6.298 7.526 1.00 95.56 227 LYS A C 1
ATOM 1802 O O . LYS A 1 227 ? -12.811 5.278 8.108 1.00 95.56 227 LYS A O 1
ATOM 1807 N N . VAL A 1 228 ? -12.248 6.339 6.205 1.00 95.00 228 VAL A N 1
ATOM 1808 C CA . VAL A 1 228 ? -12.479 5.185 5.314 1.00 95.00 228 VAL A CA 1
ATOM 1809 C C . VAL A 1 228 ? -11.555 4.023 5.684 1.00 95.00 228 VAL A C 1
ATOM 1811 O O . VAL A 1 228 ? -12.013 2.893 5.861 1.00 95.00 228 VAL A O 1
ATOM 1814 N N . SER A 1 229 ? -10.263 4.298 5.876 1.00 95.75 229 SER A N 1
ATOM 1815 C CA . SER A 1 229 ? -9.269 3.267 6.199 1.00 95.75 229 SER A CA 1
ATOM 1816 C C . SER A 1 229 ? -9.577 2.537 7.506 1.00 95.75 229 SER A C 1
ATOM 1818 O O . SER A 1 229 ? -9.521 1.303 7.544 1.00 95.75 229 SER A O 1
ATOM 1820 N N . ASP A 1 230 ? -9.929 3.283 8.556 1.00 95.25 230 ASP A N 1
ATOM 1821 C CA . ASP A 1 230 ? -10.239 2.727 9.876 1.00 95.25 230 ASP A CA 1
ATOM 1822 C C . ASP A 1 230 ? -11.605 2.015 9.888 1.00 95.25 230 ASP A C 1
ATOM 1824 O O . ASP A 1 230 ? -11.739 0.946 10.484 1.00 95.25 230 ASP A O 1
ATOM 1828 N N . THR A 1 231 ? -12.590 2.500 9.123 1.00 93.50 231 THR A N 1
ATOM 1829 C CA . THR A 1 231 ? -13.873 1.793 8.927 1.00 93.50 231 THR A CA 1
ATOM 1830 C C . THR A 1 231 ? -13.666 0.430 8.258 1.00 93.50 231 THR A C 1
ATOM 1832 O O . THR A 1 231 ? -14.204 -0.588 8.706 1.00 93.50 231 THR A O 1
ATOM 1835 N N . ILE A 1 232 ? -12.832 0.372 7.213 1.00 93.88 232 ILE A N 1
ATOM 1836 C CA . ILE A 1 232 ? -12.475 -0.892 6.555 1.00 93.88 232 ILE A CA 1
ATOM 1837 C C . ILE A 1 232 ? -11.697 -1.794 7.522 1.00 93.88 232 ILE A C 1
ATOM 1839 O O . ILE A 1 232 ? -11.950 -2.999 7.566 1.00 93.88 232 ILE A O 1
ATOM 1843 N N . ALA A 1 233 ? -10.789 -1.242 8.332 1.00 93.62 233 ALA A N 1
ATOM 1844 C CA . ALA A 1 233 ? -10.054 -2.007 9.339 1.00 93.62 233 ALA A CA 1
ATOM 1845 C C . ALA A 1 233 ? -10.999 -2.670 10.351 1.00 93.62 233 ALA A C 1
ATOM 1847 O O . ALA A 1 233 ? -10.887 -3.872 10.603 1.00 93.62 233 ALA A O 1
ATOM 1848 N N . PHE A 1 234 ? -11.998 -1.940 10.841 1.00 90.88 234 PHE A N 1
ATOM 1849 C CA . PHE A 1 234 ? -13.018 -2.496 11.725 1.00 90.88 234 PHE A CA 1
ATOM 1850 C C . PHE A 1 234 ? -13.829 -3.618 11.057 1.00 90.88 234 PHE A C 1
ATOM 1852 O O . PHE A 1 234 ? -14.020 -4.687 11.645 1.00 90.88 234 PHE A O 1
ATOM 1859 N N . LYS A 1 235 ? -14.218 -3.439 9.785 1.00 88.69 235 LYS A N 1
ATOM 1860 C CA . LYS A 1 235 ? -14.900 -4.480 8.991 1.00 88.69 235 LYS A CA 1
ATOM 1861 C C . LYS A 1 235 ? -14.059 -5.756 8.877 1.00 88.69 235 LYS A C 1
ATOM 1863 O O . LYS A 1 235 ? -14.601 -6.854 9.012 1.00 88.69 235 LYS A O 1
ATOM 1868 N N . VAL A 1 236 ? -12.747 -5.625 8.664 1.00 89.31 236 VAL A N 1
ATOM 1869 C CA . VAL A 1 236 ? -11.804 -6.759 8.593 1.00 89.31 236 VAL A CA 1
ATOM 1870 C C . VAL A 1 236 ? -11.624 -7.431 9.961 1.00 89.31 236 VAL A C 1
ATOM 1872 O O . VAL A 1 236 ? -11.451 -8.646 10.021 1.00 89.31 236 VAL A O 1
ATOM 1875 N N . ALA A 1 237 ? -11.645 -6.669 11.056 1.00 84.88 237 ALA A N 1
ATOM 1876 C CA . ALA A 1 237 ? -11.473 -7.205 12.407 1.00 84.88 237 ALA A CA 1
ATOM 1877 C C . ALA A 1 237 ? -12.664 -8.077 12.844 1.00 84.88 237 ALA A C 1
ATOM 1879 O O . ALA A 1 237 ? -12.464 -9.126 13.456 1.00 84.88 237 ALA A O 1
ATOM 1880 N N . ILE A 1 238 ? -13.891 -7.670 12.496 1.00 81.38 238 ILE A N 1
ATOM 1881 C CA . ILE A 1 238 ? -15.116 -8.413 12.831 1.00 81.38 238 ILE A CA 1
ATOM 1882 C C . ILE A 1 238 ? -15.317 -9.618 11.913 1.00 81.38 238 ILE A C 1
ATOM 1884 O O . ILE A 1 238 ? -15.704 -10.687 12.377 1.00 81.38 238 ILE A O 1
ATOM 1888 N N . ARG A 1 239 ? -15.087 -9.483 10.602 1.00 67.75 239 ARG A N 1
ATOM 1889 C CA . ARG A 1 239 ? -15.282 -10.595 9.662 1.00 67.75 239 ARG A CA 1
ATOM 1890 C C . ARG A 1 239 ? -14.012 -11.435 9.555 1.00 67.75 239 ARG A C 1
ATOM 1892 O O . ARG A 1 239 ? -13.026 -11.030 8.943 1.00 67.75 239 ARG A O 1
ATOM 1899 N N . LYS A 1 240 ? -14.074 -12.685 10.028 1.00 56.56 240 LYS A N 1
ATOM 1900 C CA . LYS A 1 240 ? -13.220 -13.738 9.464 1.00 56.56 240 LYS A CA 1
ATOM 1901 C C . LYS A 1 240 ? -13.580 -13.845 7.983 1.00 56.56 240 LYS A C 1
ATOM 1903 O O . LYS A 1 240 ? -14.747 -14.019 7.645 1.00 56.56 240 LYS A O 1
ATOM 1908 N N . MET A 1 241 ? -12.590 -13.745 7.100 1.00 48.03 241 MET A N 1
ATOM 1909 C CA . MET A 1 241 ? -12.787 -14.265 5.753 1.00 48.03 241 MET A CA 1
ATOM 1910 C C . MET A 1 241 ? -13.097 -15.754 5.895 1.00 48.03 241 MET A C 1
ATOM 1912 O O . MET A 1 241 ? -12.339 -16.474 6.550 1.00 48.03 241 MET A O 1
ATOM 1916 N N . ASN A 1 242 ? -14.186 -16.206 5.280 1.00 41.78 242 ASN A N 1
ATOM 1917 C CA . ASN A 1 242 ? -14.302 -17.605 4.912 1.00 41.78 242 ASN A CA 1
ATOM 1918 C C . ASN A 1 242 ? -13.147 -17.873 3.938 1.00 41.78 242 ASN A C 1
ATOM 1920 O O . ASN A 1 242 ? -13.195 -17.460 2.785 1.00 41.78 242 ASN A O 1
ATOM 1924 N N . LEU A 1 243 ? -12.081 -18.510 4.421 1.00 43.44 243 LEU A N 1
ATOM 1925 C CA . LEU A 1 243 ? -10.967 -19.025 3.614 1.00 43.44 243 LEU A CA 1
ATOM 1926 C C . LEU A 1 243 ? -11.386 -20.284 2.825 1.00 43.44 243 LEU A C 1
ATOM 1928 O O . LEU A 1 243 ? -10.574 -21.160 2.568 1.00 43.44 243 LEU A O 1
ATOM 1932 N N . ALA A 1 244 ? -12.661 -20.381 2.455 1.00 37.28 244 ALA A N 1
ATOM 1933 C CA . ALA A 1 244 ? -13.204 -21.436 1.621 1.00 37.28 244 ALA A CA 1
ATOM 1934 C C . ALA A 1 244 ? -13.514 -20.813 0.257 1.00 37.28 244 ALA A C 1
ATOM 1936 O O . ALA A 1 244 ? -14.515 -20.109 0.132 1.00 37.28 244 ALA A O 1
ATOM 1937 N N . LYS A 1 245 ? -12.608 -21.045 -0.704 1.00 41.38 245 LYS A N 1
ATOM 1938 C CA . LYS A 1 245 ? -12.606 -20.714 -2.150 1.00 41.38 245 LYS A CA 1
ATOM 1939 C C . LYS A 1 245 ? -11.369 -19.907 -2.550 1.00 41.38 245 LYS A C 1
ATOM 1941 O O . LYS A 1 245 ? -11.421 -18.684 -2.661 1.00 41.38 245 LYS A O 1
ATOM 1946 N N . ALA A 1 246 ? -10.261 -20.623 -2.720 1.00 32.53 246 ALA A N 1
ATOM 1947 C CA . ALA A 1 246 ? -9.194 -20.340 -3.685 1.00 32.53 246 ALA A CA 1
ATOM 1948 C C . ALA A 1 246 ? -8.188 -21.505 -3.627 1.00 32.53 246 ALA A C 1
ATOM 1950 O O . ALA A 1 246 ? -7.083 -21.350 -3.111 1.00 32.53 246 ALA A O 1
ATOM 1951 N N . SER A 1 247 ? -8.655 -22.687 -4.037 1.00 33.62 247 SER A N 1
ATOM 1952 C CA . SER A 1 247 ? -7.829 -23.683 -4.727 1.00 33.62 247 SER A CA 1
ATOM 1953 C C . SER A 1 247 ? -7.758 -23.277 -6.189 1.00 33.62 247 SER A C 1
ATOM 1955 O O . SER A 1 247 ? -8.856 -22.948 -6.702 1.00 33.62 247 SER A O 1
#

InterPro domains:
  IPR001266 Small ribosomal subunit protein eS19 [PF01090] (103-237)
  IPR001266 Small ribosomal subunit protein eS19 [PTHR11710] (105-238)
  IPR001266 Small ribosomal subunit protein eS19 [SM01413] (103-239)
  IPR036388 Winged helix-like DNA-binding domain superfamily [G3DSA:1.10.10.10] (75-242)
  IPR036390 Winged helix DNA-binding domain superfamily [SSF46785] (103-239)

pLDDT: mean 78.54, std 18.72, range [32.53, 97.44]

Secondary structure (DSSP, 8-state):
--SSHHHHHHHHHHHHHHHHHHHHHHHHHTTS--TTSHHHHHHHHHHHHHHHHHTTSTTS-TTTTGGGS------HHHHHHHHHHHHHHT-S----TT-----TTSS-HHHHHHHHHHHHHHH--S---GGGGT--S-TT-SS--S-TTHHHHHHHHHHHHH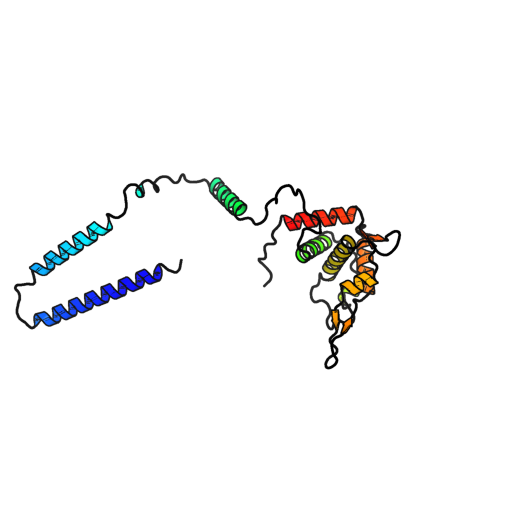HHSTTB-HHHHHHHT-EEEEETTEEEEEEPPPHHHHHHHHHHHHHTTSEEE-SSSSEEE-HHHHHHHHHHHHHHHH------S--

Radius of gyration: 37.48 Å; chains: 1; bounding box: 64×116×58 Å

Foldseek 3Di:
DPPPVVVVVVVVVVVVVVVVVVVVVVVVCVVPPDPPCVVPVVVVVVVVVVVVVVVVPPPDDPVVVVVPDDDDPQPPVRVVVVVVVVCVVPDPFDDDPPDPAFFLVRFDVLLLLVLQLVVCVVVVQFDDDPCLVPDAFAPLDPDRDPDPSVLSSLLSVVLSVQAVPPQDALQNVQVVPWDWHDPDPDDTDIGTTDSVSVVSSQVRCVSVVQWDADPVHHIHGDPVVRVVRRVSRRVSSRDDPPPPDDD